Protein AF-A0A9D4PAB1-F1 (afdb_monomer_lite)

Secondary structure (DSSP, 8-state):
----TTSHHHHHHHHHHHHHHHHHHHHHHHHGGG-SSPPPTTTSHHHHHHHHHHHHHHHHHHHHHHHHHTT--HHHHHHHHHHHHHHHHHHHHHHTSGGGTTTS-TTHHHHHHHHHHHHHHHHHHHHHHHHHHTT-HHHHHHHHHHHHHHHHHHHHHHGGG---HHHHHHHHHHHHHHHHHIIIII-PPPPPGGGSPPPP------PPPPPS-S-SS---TTTTSPPHHHHHHHHHHHHHHHHHHHHHHHHHHHHHHHHHHHHHHTT-STTS------PPPHHHHHHHHHHHHHHHHHHHHHHHHHHHHGGG--SPPHHHHSHHHHHHHHHHHHHHHHHHHHHHHHHHHHHHHHHHHHHHH---------

Radius of gyration: 46.15 Å; chains: 1; bounding box: 102×67×132 Å

Structure (mmCIF, N/CA/C/O backbone):
data_AF-A0A9D4PAB1-F1
#
_entry.id   AF-A0A9D4PAB1-F1
#
loop_
_atom_site.group_PDB
_atom_site.id
_atom_site.type_symbol
_atom_site.label_atom_id
_atom_site.label_alt_id
_atom_site.label_comp_id
_atom_site.label_asym_id
_atom_site.label_entity_id
_atom_site.label_seq_id
_atom_site.pdbx_PDB_ins_code
_atom_site.Cartn_x
_atom_site.Cartn_y
_atom_site.Cartn_z
_atom_site.occupancy
_atom_site.B_iso_or_equiv
_atom_site.auth_seq_id
_atom_site.auth_comp_id
_atom_site.auth_asym_id
_atom_site.auth_atom_id
_atom_site.pdbx_PDB_model_num
ATOM 1 N N . MET A 1 1 ? -9.615 15.089 -5.071 1.00 33.84 1 MET A N 1
ATOM 2 C CA . MET A 1 1 ? -10.864 14.365 -5.390 1.00 33.84 1 MET A CA 1
ATOM 3 C C . MET A 1 1 ? -11.229 13.529 -4.176 1.00 33.84 1 MET A C 1
ATOM 5 O O . MET A 1 1 ? -10.671 12.456 -4.005 1.00 33.84 1 MET A O 1
ATOM 9 N N . GLY A 1 2 ? -12.058 14.066 -3.280 1.00 37.91 2 GLY A N 1
ATOM 10 C CA . GLY A 1 2 ? -12.605 13.294 -2.166 1.00 37.91 2 GLY A CA 1
ATOM 11 C C . GLY A 1 2 ? -13.809 12.527 -2.684 1.00 37.91 2 GLY A C 1
ATOM 12 O O . GLY A 1 2 ? -14.848 13.137 -2.913 1.00 37.91 2 GLY A O 1
ATOM 13 N N . ALA A 1 3 ? -13.643 11.235 -2.965 1.00 45.84 3 ALA A N 1
ATOM 14 C CA . ALA A 1 3 ? -14.789 10.373 -3.210 1.00 45.84 3 ALA A CA 1
ATOM 15 C C . ALA A 1 3 ? -15.627 10.338 -1.926 1.00 45.84 3 ALA A C 1
ATOM 17 O O . ALA A 1 3 ? -15.074 10.157 -0.838 1.00 45.84 3 ALA A O 1
ATOM 18 N N . ASP A 1 4 ? -16.932 10.562 -2.053 1.00 54.91 4 ASP A N 1
ATOM 19 C CA . ASP A 1 4 ? -17.856 10.442 -0.934 1.00 54.91 4 ASP A CA 1
ATOM 20 C C . ASP A 1 4 ? -17.799 8.997 -0.421 1.00 54.91 4 ASP A C 1
ATOM 22 O O . ASP A 1 4 ? -18.085 8.045 -1.146 1.00 54.91 4 ASP A O 1
ATOM 26 N N . ILE A 1 5 ? -17.383 8.828 0.832 1.00 61.25 5 ILE A N 1
ATOM 27 C CA . ILE A 1 5 ? -17.316 7.532 1.524 1.00 61.25 5 ILE A CA 1
ATOM 28 C C . ILE A 1 5 ? -18.704 6.908 1.751 1.00 61.25 5 ILE A C 1
ATOM 30 O O . ILE A 1 5 ? -18.788 5.798 2.277 1.00 61.25 5 ILE A O 1
ATOM 34 N N . SER A 1 6 ? -19.764 7.621 1.368 1.00 62.56 6 SER A N 1
ATOM 35 C CA . SER A 1 6 ? -21.160 7.190 1.411 1.00 62.56 6 SER A CA 1
ATOM 36 C C . SER A 1 6 ? -21.627 6.515 0.110 1.00 62.56 6 SER A C 1
ATOM 38 O O . SER A 1 6 ? -22.695 5.907 0.108 1.00 62.56 6 SER A O 1
ATOM 40 N N . ASP A 1 7 ? -20.851 6.605 -0.979 1.00 77.81 7 ASP A N 1
ATOM 41 C CA . ASP A 1 7 ? -21.178 6.016 -2.285 1.00 77.81 7 ASP A CA 1
ATOM 42 C C . ASP A 1 7 ? -20.438 4.681 -2.515 1.00 77.81 7 ASP A C 1
ATOM 44 O O . ASP A 1 7 ? -19.231 4.562 -2.272 1.00 77.81 7 ASP A O 1
ATOM 48 N N . ASP A 1 8 ? -21.152 3.661 -3.005 1.00 78.81 8 ASP A N 1
ATOM 49 C CA . ASP A 1 8 ? -20.622 2.298 -3.191 1.00 78.81 8 ASP A CA 1
ATOM 50 C C . ASP A 1 8 ? -19.472 2.263 -4.213 1.00 78.81 8 ASP A C 1
ATOM 52 O O . ASP A 1 8 ? -18.457 1.584 -4.019 1.00 78.81 8 ASP A O 1
ATOM 56 N N . GLU A 1 9 ? -19.588 3.052 -5.283 1.00 82.44 9 GLU A N 1
ATOM 57 C CA . GLU A 1 9 ? -18.525 3.205 -6.280 1.00 82.44 9 GLU A CA 1
ATOM 58 C C . GLU A 1 9 ? -17.317 3.968 -5.717 1.00 82.44 9 GLU A C 1
ATOM 60 O O . GLU A 1 9 ? -16.166 3.638 -6.035 1.00 82.44 9 GLU A O 1
ATOM 65 N N . GLY A 1 10 ? -17.552 4.914 -4.804 1.00 84.75 10 GLY A N 1
ATOM 66 C CA . GLY A 1 10 ? -16.507 5.591 -4.039 1.00 84.75 10 GLY A CA 1
ATOM 67 C C . GLY A 1 10 ? -15.678 4.611 -3.207 1.00 84.75 10 GLY A C 1
ATOM 68 O O . GLY A 1 10 ? -14.449 4.600 -3.306 1.00 84.75 10 GLY A O 1
ATOM 69 N N . LEU A 1 11 ? -16.329 3.720 -2.453 1.00 85.12 11 LEU A N 1
ATOM 70 C CA . LEU A 1 11 ? -15.652 2.721 -1.613 1.00 85.12 11 LEU A CA 1
ATOM 71 C C . LEU A 1 11 ? -14.842 1.703 -2.427 1.00 85.12 11 LEU A C 1
ATOM 73 O O . LEU A 1 11 ? -13.704 1.392 -2.060 1.00 85.12 11 LEU A O 1
ATOM 77 N N . LYS A 1 12 ? -15.380 1.215 -3.554 1.00 86.69 12 LYS A N 1
ATOM 78 C CA . LYS A 1 12 ? -14.638 0.320 -4.463 1.00 86.69 12 LYS A CA 1
ATOM 79 C C . LYS A 1 12 ? -13.411 1.009 -5.051 1.00 86.69 12 LYS A C 1
ATOM 81 O O . LYS A 1 12 ? -12.329 0.418 -5.103 1.00 86.69 12 LYS A O 1
ATOM 86 N N . THR A 1 13 ? -13.570 2.259 -5.473 1.00 90.50 13 THR A N 1
ATOM 87 C CA . THR A 1 13 ? -12.492 3.053 -6.065 1.00 90.50 13 THR A CA 1
ATOM 88 C C . THR A 1 13 ? -11.395 3.348 -5.040 1.00 90.50 13 THR A C 1
ATOM 90 O O . THR A 1 13 ? -10.219 3.127 -5.330 1.00 90.50 13 THR A O 1
ATOM 93 N N . CYS A 1 14 ? -11.761 3.738 -3.815 1.00 91.50 14 CYS A N 1
ATOM 94 C CA . CYS A 1 14 ? -10.826 3.916 -2.702 1.00 91.50 14 CYS A CA 1
ATOM 95 C C . CYS A 1 14 ? -10.050 2.628 -2.402 1.00 91.50 14 CYS A C 1
ATOM 97 O O . CYS A 1 14 ? -8.818 2.644 -2.378 1.00 91.50 14 CYS A O 1
ATOM 99 N N . ALA A 1 15 ? -10.744 1.492 -2.257 1.00 92.75 15 ALA A N 1
ATOM 100 C CA . ALA A 1 15 ? -10.100 0.202 -2.014 1.00 92.75 15 ALA A CA 1
ATOM 101 C C . ALA A 1 15 ? -9.117 -0.166 -3.136 1.00 92.75 15 ALA A C 1
ATOM 103 O O . ALA A 1 15 ? -8.031 -0.686 -2.872 1.00 92.75 15 ALA A O 1
ATOM 104 N N . LYS A 1 16 ? -9.467 0.109 -4.398 1.00 94.00 16 LYS A N 1
ATOM 105 C CA . LYS A 1 16 ? -8.578 -0.112 -5.545 1.00 94.00 16 LYS A CA 1
ATOM 106 C C . LYS A 1 16 ? -7.341 0.784 -5.478 1.00 94.00 16 LYS A C 1
ATOM 108 O O . LYS A 1 16 ? -6.234 0.271 -5.619 1.00 94.00 16 LYS A O 1
ATOM 113 N N . TYR A 1 17 ? -7.503 2.086 -5.247 1.00 95.44 17 TYR A N 1
ATOM 114 C CA . TYR A 1 17 ? -6.378 3.023 -5.215 1.00 95.44 17 TYR A CA 1
ATOM 115 C C . TYR A 1 17 ? -5.426 2.769 -4.051 1.00 95.44 17 TYR A C 1
ATOM 117 O O . TYR A 1 17 ? -4.217 2.786 -4.262 1.00 95.44 17 TYR A O 1
ATOM 125 N N . PHE A 1 18 ? -5.929 2.433 -2.864 1.00 97.69 18 PHE A N 1
ATOM 126 C CA . PHE A 1 18 ? -5.067 2.051 -1.746 1.00 97.69 18 PHE A CA 1
ATOM 127 C C . PHE A 1 18 ? -4.272 0.767 -2.032 1.00 97.69 18 PHE A C 1
ATOM 129 O O . PHE A 1 18 ? -3.075 0.701 -1.752 1.00 97.69 18 PHE A O 1
ATOM 136 N N . GLN A 1 19 ? -4.886 -0.238 -2.667 1.00 97.06 19 GLN A N 1
ATOM 137 C CA . GLN A 1 19 ? -4.166 -1.448 -3.080 1.00 97.06 19 GLN A CA 1
ATOM 138 C C . GLN A 1 19 ? -3.121 -1.175 -4.174 1.00 97.06 19 GLN A C 1
ATOM 140 O O . GLN A 1 19 ? -2.036 -1.759 -4.144 1.00 97.06 19 GLN A O 1
ATOM 145 N N . GLN A 1 20 ? -3.425 -0.282 -5.125 1.00 96.06 20 GLN A N 1
ATOM 146 C CA . GLN A 1 20 ? -2.467 0.167 -6.140 1.00 96.06 20 GLN A CA 1
ATOM 147 C C . GLN A 1 20 ? -1.301 0.927 -5.504 1.00 96.06 20 GLN A C 1
ATOM 149 O O . GLN A 1 20 ? -0.155 0.616 -5.805 1.00 96.06 20 GLN A O 1
ATOM 154 N N . ALA A 1 21 ? -1.571 1.858 -4.587 1.00 97.12 21 ALA A N 1
ATOM 155 C CA . ALA A 1 21 ? -0.540 2.599 -3.865 1.00 97.12 21 ALA A CA 1
ATOM 156 C C . ALA A 1 21 ? 0.374 1.659 -3.064 1.00 97.12 21 ALA A C 1
ATOM 158 O O . ALA A 1 21 ? 1.594 1.758 -3.163 1.00 97.12 21 ALA A O 1
ATOM 159 N N . SER A 1 22 ? -0.199 0.684 -2.347 1.00 97.25 22 SER A N 1
ATOM 160 C CA . SER A 1 22 ? 0.576 -0.351 -1.650 1.00 97.25 22 SER A CA 1
ATOM 161 C C . SER A 1 22 ? 1.478 -1.139 -2.614 1.00 97.25 22 SER A C 1
ATOM 163 O O . SER A 1 22 ? 2.659 -1.340 -2.338 1.00 97.25 22 SER A O 1
ATOM 165 N N . GLY A 1 23 ? 0.962 -1.521 -3.785 1.00 96.75 23 GLY A N 1
ATOM 166 C CA . GLY A 1 23 ? 1.741 -2.188 -4.831 1.00 96.75 23 GLY A CA 1
ATOM 167 C C . GLY A 1 23 ? 2.872 -1.338 -5.415 1.00 96.75 23 GLY A C 1
ATOM 168 O O . GLY A 1 23 ? 3.975 -1.835 -5.636 1.00 96.75 23 GLY A O 1
ATOM 169 N N . ILE A 1 24 ? 2.628 -0.041 -5.615 1.00 96.06 24 ILE A N 1
ATOM 170 C CA . ILE A 1 24 ? 3.639 0.911 -6.090 1.00 96.06 24 ILE A CA 1
ATOM 171 C C . ILE A 1 24 ? 4.757 1.058 -5.059 1.00 96.06 24 ILE A C 1
ATOM 173 O O . ILE A 1 24 ? 5.920 0.909 -5.423 1.00 96.06 24 ILE A O 1
ATOM 177 N N . PHE A 1 25 ? 4.434 1.261 -3.778 1.00 96.62 25 PHE A N 1
ATOM 178 C CA . PHE A 1 25 ? 5.448 1.317 -2.721 1.00 96.62 25 PHE A CA 1
ATOM 179 C C . PHE A 1 25 ? 6.247 0.009 -2.630 1.00 96.62 25 PHE A C 1
ATOM 181 O O . PHE A 1 25 ? 7.474 0.032 -2.532 1.00 96.62 25 PHE A O 1
ATOM 188 N N . GLN A 1 26 ? 5.589 -1.144 -2.776 1.00 94.69 26 GLN A N 1
ATOM 189 C CA . GLN A 1 26 ? 6.285 -2.429 -2.846 1.00 94.69 26 GLN A CA 1
ATOM 190 C C . GLN A 1 26 ? 7.279 -2.490 -4.020 1.00 94.69 26 GLN A C 1
ATOM 192 O O . GLN A 1 26 ? 8.401 -2.969 -3.854 1.00 94.69 26 GLN A O 1
ATOM 197 N N . GLN A 1 27 ? 6.902 -1.986 -5.198 1.00 93.06 27 GLN A N 1
ATOM 198 C CA . GLN A 1 27 ? 7.793 -1.930 -6.356 1.00 93.06 27 GLN A CA 1
ATOM 199 C C . GLN A 1 27 ? 8.940 -0.933 -6.160 1.00 93.06 27 GLN A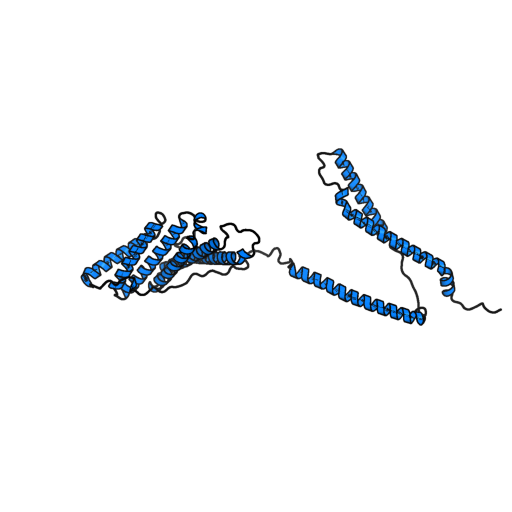 C 1
ATOM 201 O O . GLN A 1 27 ? 10.078 -1.242 -6.507 1.00 93.06 27 GLN A O 1
ATOM 206 N N . MET A 1 28 ? 8.673 0.233 -5.568 1.00 92.44 28 MET A N 1
ATOM 207 C CA . MET A 1 28 ? 9.701 1.230 -5.252 1.00 92.44 28 MET A CA 1
ATOM 208 C C . MET A 1 28 ? 10.775 0.641 -4.337 1.00 92.44 28 MET A C 1
ATOM 210 O O . MET A 1 28 ? 11.962 0.805 -4.603 1.00 92.44 28 MET A O 1
ATOM 214 N N . LYS A 1 29 ? 10.369 -0.144 -3.333 1.00 90.19 29 LYS A N 1
ATOM 215 C CA . LYS A 1 29 ? 11.293 -0.876 -2.462 1.00 90.19 29 LYS A CA 1
ATOM 216 C C . LYS A 1 29 ? 12.178 -1.867 -3.229 1.00 90.19 29 LYS A C 1
ATOM 218 O O . LYS A 1 29 ? 13.359 -1.980 -2.918 1.00 90.19 29 LYS A O 1
ATOM 223 N N . HIS A 1 30 ? 11.640 -2.570 -4.229 1.00 89.62 30 HIS A N 1
ATOM 224 C CA . HIS A 1 30 ? 12.432 -3.480 -5.069 1.00 89.62 30 HIS A CA 1
ATOM 225 C C . HIS A 1 30 ? 13.388 -2.749 -6.019 1.00 89.62 30 HIS A C 1
ATOM 227 O O . HIS A 1 30 ? 14.450 -3.279 -6.333 1.00 89.62 30 HIS A O 1
ATOM 233 N N . CYS A 1 31 ? 13.022 -1.553 -6.485 1.00 87.19 31 CYS A N 1
ATOM 234 C CA . CYS A 1 31 ? 13.854 -0.751 -7.382 1.00 87.19 31 CYS A CA 1
ATOM 235 C C . CYS A 1 31 ? 14.929 0.063 -6.648 1.00 87.19 31 CYS A C 1
ATOM 237 O O . CYS A 1 31 ? 15.928 0.410 -7.272 1.00 87.19 31 CYS A O 1
ATOM 239 N N . ALA A 1 32 ? 14.747 0.352 -5.355 1.00 85.69 32 ALA A N 1
ATOM 240 C CA . ALA A 1 32 ? 15.661 1.164 -4.550 1.00 85.69 32 ALA A CA 1
ATOM 241 C C . ALA A 1 32 ? 17.149 0.752 -4.661 1.00 85.69 32 ALA A C 1
ATOM 243 O O . ALA A 1 32 ? 17.974 1.641 -4.863 1.00 85.69 32 ALA A O 1
ATOM 244 N N . PRO A 1 33 ? 17.530 -0.546 -4.647 1.00 85.06 33 PRO A N 1
ATOM 245 C CA . PRO A 1 33 ? 18.932 -0.957 -4.792 1.00 85.06 33 PRO A CA 1
ATOM 246 C C . PRO A 1 33 ? 19.570 -0.630 -6.152 1.00 85.06 33 PRO A C 1
ATOM 248 O O . PRO A 1 33 ? 20.791 -0.660 -6.271 1.00 85.06 33 PRO A O 1
ATOM 251 N N . ASN A 1 34 ? 18.768 -0.343 -7.184 1.00 85.94 34 ASN A N 1
ATOM 252 C CA . ASN A 1 34 ? 19.260 -0.006 -8.524 1.00 85.94 34 ASN A CA 1
ATOM 253 C C . ASN A 1 34 ? 19.568 1.492 -8.682 1.00 85.94 34 ASN A C 1
ATOM 255 O O . ASN A 1 34 ? 20.003 1.920 -9.751 1.00 85.94 34 ASN A O 1
ATOM 259 N N . VAL A 1 35 ? 19.310 2.302 -7.654 1.00 86.38 35 VAL A N 1
ATOM 260 C CA . VAL A 1 35 ? 19.590 3.738 -7.668 1.00 86.38 35 VAL A CA 1
ATOM 261 C C . VAL A 1 35 ? 21.017 3.959 -7.167 1.00 86.38 35 VAL A C 1
ATOM 263 O O . VAL A 1 35 ? 21.358 3.599 -6.048 1.00 86.38 35 VAL A O 1
ATOM 266 N N . HIS A 1 36 ? 21.869 4.538 -8.014 1.00 81.31 36 HIS A N 1
ATOM 267 C CA . HIS A 1 36 ? 23.292 4.762 -7.712 1.00 81.31 36 HIS A CA 1
ATOM 268 C C . HIS A 1 36 ? 23.569 5.993 -6.830 1.00 81.31 36 HIS A C 1
ATOM 270 O O . HIS A 1 36 ? 24.718 6.236 -6.468 1.00 81.31 36 HIS A O 1
ATOM 276 N N . HIS A 1 37 ? 22.538 6.776 -6.514 1.00 84.31 37 HIS A N 1
ATOM 277 C CA . HIS A 1 37 ? 22.608 7.944 -5.638 1.00 84.31 37 HIS A CA 1
ATOM 278 C C . HIS A 1 37 ? 21.869 7.674 -4.331 1.00 84.31 37 HIS A C 1
ATOM 280 O O . HIS A 1 37 ? 20.954 6.849 -4.297 1.00 84.31 37 HIS A O 1
ATOM 286 N N . ASP A 1 38 ? 22.239 8.409 -3.284 1.00 85.12 38 ASP A N 1
ATOM 287 C CA . ASP A 1 38 ? 21.545 8.343 -2.003 1.00 85.12 38 ASP A CA 1
ATOM 288 C C . ASP A 1 38 ? 20.075 8.735 -2.179 1.00 85.12 38 ASP A C 1
ATOM 290 O O . ASP A 1 38 ? 19.744 9.752 -2.800 1.00 85.12 38 ASP A O 1
ATOM 294 N N . LEU A 1 39 ? 19.189 7.891 -1.653 1.00 88.38 39 LEU A N 1
ATOM 295 C CA . LEU A 1 39 ? 17.758 8.150 -1.653 1.00 88.38 39 LEU A CA 1
ATOM 296 C C . LEU A 1 39 ? 17.441 9.224 -0.618 1.00 88.38 39 LEU A C 1
ATOM 298 O O . LEU A 1 39 ? 18.035 9.280 0.456 1.00 88.38 39 LEU A O 1
ATOM 302 N N . THR A 1 40 ? 16.472 10.072 -0.938 1.00 90.44 40 THR A N 1
ATOM 303 C CA . THR A 1 40 ? 15.898 10.974 0.053 1.00 90.44 40 THR A CA 1
ATOM 304 C C . THR A 1 40 ? 15.142 10.164 1.119 1.00 90.44 40 THR A C 1
ATOM 306 O O . THR A 1 40 ? 14.638 9.078 0.813 1.00 90.44 40 THR A O 1
ATOM 309 N N . PRO A 1 41 ? 15.028 10.661 2.367 1.00 89.31 41 PRO A N 1
ATOM 310 C CA . PRO A 1 41 ? 14.445 9.896 3.477 1.00 89.31 41 PRO A CA 1
ATOM 311 C C . PRO A 1 41 ? 13.012 9.394 3.241 1.00 89.31 41 PRO A C 1
ATOM 313 O O . PRO A 1 41 ? 12.591 8.400 3.827 1.00 89.31 41 PRO A O 1
ATOM 316 N N . ASP A 1 42 ? 12.247 10.054 2.374 1.00 89.62 42 ASP A N 1
ATOM 317 C CA . ASP A 1 42 ? 10.902 9.649 1.954 1.00 89.62 42 ASP A CA 1
ATOM 318 C C . ASP A 1 42 ? 10.890 8.399 1.052 1.00 89.62 42 ASP A C 1
ATOM 320 O O . ASP A 1 42 ? 9.917 7.642 1.049 1.00 89.62 42 ASP A O 1
ATOM 324 N N . LEU A 1 43 ? 11.979 8.159 0.319 1.00 90.94 43 LEU A N 1
ATOM 325 C CA . LEU A 1 43 ? 12.152 7.048 -0.620 1.00 90.94 43 LEU A CA 1
ATOM 326 C C . LEU A 1 43 ? 12.989 5.895 -0.054 1.00 90.94 43 LEU A C 1
ATOM 328 O O . LEU A 1 43 ? 13.141 4.863 -0.712 1.00 90.94 43 LEU A O 1
ATOM 332 N N . GLU A 1 44 ? 13.516 6.040 1.161 1.00 90.31 44 GLU A N 1
ATOM 333 C CA . GLU A 1 44 ? 14.229 4.969 1.847 1.00 90.31 44 GLU A CA 1
ATOM 334 C C . GLU A 1 44 ? 13.333 3.745 2.097 1.00 90.31 44 GLU A C 1
ATOM 336 O O . GLU A 1 44 ? 12.114 3.835 2.276 1.00 90.31 44 GLU A O 1
ATOM 341 N N . ALA A 1 45 ? 13.957 2.564 2.150 1.00 90.69 45 ALA A N 1
ATOM 342 C CA . ALA A 1 45 ? 13.250 1.288 2.244 1.00 90.69 45 ALA A CA 1
ATOM 343 C C . ALA A 1 45 ? 12.317 1.194 3.463 1.00 90.69 45 ALA A C 1
ATOM 345 O O . ALA A 1 45 ? 11.258 0.566 3.376 1.00 90.69 45 ALA A O 1
ATOM 346 N N . ASP A 1 46 ? 12.692 1.812 4.581 1.00 92.31 46 ASP A N 1
ATOM 347 C CA . ASP A 1 46 ? 11.907 1.822 5.813 1.00 92.31 46 ASP A CA 1
ATOM 348 C C . ASP A 1 46 ? 10.659 2.706 5.689 1.00 92.31 46 ASP A C 1
ATOM 350 O O . ASP A 1 46 ? 9.556 2.244 6.000 1.00 92.31 46 ASP A O 1
ATOM 354 N N . THR A 1 47 ? 10.801 3.920 5.149 1.00 94.25 47 THR A N 1
ATOM 355 C CA . THR A 1 47 ? 9.681 4.838 4.898 1.00 94.25 47 THR A CA 1
ATOM 356 C C . THR A 1 47 ? 8.692 4.242 3.905 1.00 94.25 47 THR A C 1
ATOM 358 O O . THR A 1 47 ? 7.489 4.187 4.166 1.00 94.25 47 THR A O 1
ATOM 361 N N . VAL A 1 48 ? 9.202 3.700 2.797 1.00 94.88 48 VAL A N 1
ATOM 362 C CA . VAL A 1 48 ? 8.387 3.055 1.763 1.00 94.88 48 VAL A CA 1
ATOM 363 C C . VAL A 1 48 ? 7.669 1.813 2.309 1.00 94.88 48 VAL A C 1
ATOM 365 O O . VAL A 1 48 ? 6.507 1.585 1.973 1.00 94.88 48 VAL A O 1
ATOM 368 N N . SER A 1 49 ? 8.304 1.031 3.194 1.00 95.00 49 SER A N 1
ATOM 369 C CA . SER A 1 49 ? 7.654 -0.123 3.844 1.00 95.00 49 SER A CA 1
ATOM 370 C C . SER A 1 49 ? 6.519 0.310 4.778 1.00 95.00 49 SER A C 1
ATOM 372 O O . SER A 1 49 ? 5.434 -0.274 4.744 1.00 95.00 49 SER A O 1
ATOM 374 N N . ALA A 1 50 ? 6.734 1.370 5.563 1.00 96.44 50 ALA A N 1
ATOM 375 C CA . ALA A 1 50 ? 5.711 1.923 6.442 1.00 96.44 50 ALA A CA 1
ATOM 376 C C . ALA A 1 50 ? 4.505 2.456 5.645 1.00 96.44 50 ALA A C 1
ATOM 378 O O . ALA A 1 50 ? 3.359 2.140 5.974 1.00 96.44 50 ALA A O 1
ATOM 379 N N . LEU A 1 51 ? 4.753 3.184 4.549 1.00 96.69 51 LEU A N 1
ATOM 380 C CA . LEU A 1 51 ? 3.706 3.661 3.640 1.00 96.69 51 LEU A CA 1
ATOM 381 C C . LEU A 1 51 ? 2.968 2.502 2.959 1.00 96.69 51 LEU A C 1
ATOM 383 O O . LEU A 1 51 ? 1.738 2.506 2.909 1.00 96.69 51 LEU A O 1
ATOM 387 N N . GLN A 1 52 ? 3.684 1.473 2.495 1.00 97.19 52 GLN A N 1
ATOM 388 C CA . GLN A 1 52 ? 3.081 0.263 1.930 1.00 97.19 52 GLN A CA 1
ATOM 389 C C . GLN A 1 52 ? 2.089 -0.382 2.910 1.00 97.19 52 GLN A C 1
ATOM 391 O O . GLN A 1 52 ? 0.973 -0.734 2.506 1.00 97.19 52 GLN A O 1
ATOM 396 N N . ALA A 1 53 ? 2.497 -0.549 4.173 1.00 97.56 53 ALA A N 1
ATOM 397 C CA . ALA A 1 53 ? 1.676 -1.146 5.223 1.00 97.56 53 ALA A CA 1
ATOM 398 C C . ALA A 1 53 ? 0.450 -0.280 5.547 1.00 97.56 53 ALA A C 1
ATOM 400 O O . ALA A 1 53 ? -0.664 -0.799 5.633 1.00 97.56 53 ALA A O 1
ATOM 401 N N . LEU A 1 54 ? 0.631 1.042 5.643 1.00 97.69 54 LEU A N 1
ATOM 402 C CA . LEU A 1 54 ? -0.456 1.991 5.881 1.00 97.69 54 LEU A CA 1
ATOM 403 C C . LEU A 1 54 ? -1.512 1.952 4.766 1.00 97.69 54 LEU A C 1
ATOM 405 O O . LEU A 1 54 ? -2.708 1.862 5.053 1.00 97.69 54 LEU A O 1
ATOM 409 N N . MET A 1 55 ? -1.082 1.965 3.499 1.00 98.00 55 MET A N 1
ATOM 410 C CA . MET A 1 55 ? -1.992 1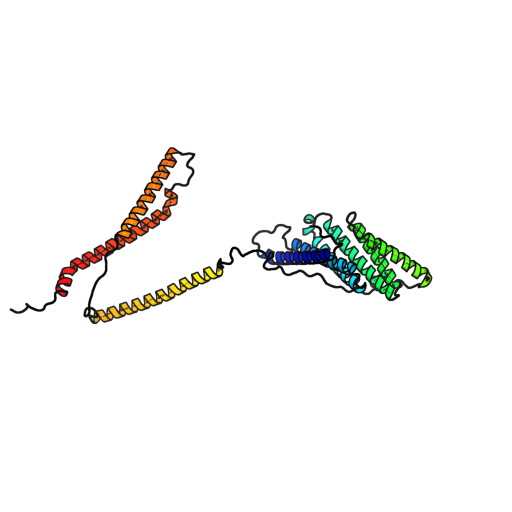.879 2.351 1.00 98.00 55 MET A CA 1
ATOM 411 C C . MET A 1 55 ? -2.758 0.551 2.344 1.00 98.00 55 MET A C 1
ATOM 413 O O . MET A 1 55 ? -3.956 0.523 2.068 1.00 98.00 55 MET A O 1
ATOM 417 N N . LEU A 1 56 ? -2.100 -0.558 2.694 1.00 98.06 56 LEU A N 1
ATOM 418 C CA . LEU A 1 56 ? -2.759 -1.863 2.762 1.00 98.06 56 LEU A CA 1
ATOM 419 C C . LEU A 1 56 ? -3.821 -1.915 3.874 1.00 98.06 56 LEU A C 1
ATOM 421 O O . LEU A 1 56 ? -4.912 -2.446 3.658 1.00 98.06 56 LEU A O 1
ATOM 425 N N . ALA A 1 57 ? -3.540 -1.316 5.034 1.00 98.00 57 ALA A N 1
ATOM 426 C CA . ALA A 1 57 ? -4.503 -1.200 6.126 1.00 98.00 57 ALA A CA 1
ATOM 427 C C . ALA A 1 57 ? -5.730 -0.356 5.725 1.00 98.00 57 ALA A C 1
ATOM 429 O O . ALA A 1 57 ? -6.867 -0.778 5.942 1.00 98.00 57 ALA A O 1
ATOM 430 N N . GLN A 1 58 ? -5.518 0.781 5.051 1.00 97.06 58 GLN A N 1
ATOM 431 C CA . GLN A 1 58 ? -6.596 1.646 4.545 1.00 97.06 58 GLN A CA 1
ATOM 432 C C . GLN A 1 58 ? -7.434 0.984 3.436 1.00 97.06 58 GLN A C 1
ATOM 434 O O . GLN A 1 58 ? -8.651 1.191 3.353 1.00 97.06 58 GLN A O 1
ATOM 439 N N . ALA A 1 59 ? -6.822 0.131 2.610 1.00 97.06 59 ALA A N 1
ATOM 440 C CA . ALA A 1 59 ? -7.557 -0.701 1.664 1.00 97.06 59 ALA A CA 1
ATOM 441 C C . ALA A 1 59 ? -8.488 -1.689 2.384 1.00 97.06 59 ALA A C 1
ATOM 443 O O . ALA A 1 59 ? -9.657 -1.813 2.016 1.00 97.06 59 ALA A O 1
ATOM 444 N N . GLN A 1 60 ? -7.996 -2.364 3.428 1.00 97.25 60 GLN A N 1
ATOM 445 C CA . GLN A 1 60 ? -8.809 -3.278 4.232 1.00 97.25 60 GLN A CA 1
ATOM 446 C C . GLN A 1 60 ? -9.940 -2.534 4.963 1.00 97.25 60 GLN A C 1
ATOM 448 O O . GLN A 1 60 ? -11.065 -3.029 4.997 1.00 97.25 60 GLN A O 1
ATOM 453 N N . GLU A 1 61 ? -9.683 -1.325 5.476 1.00 95.62 61 GLU A N 1
ATOM 454 C CA . GLU A 1 61 ? -10.717 -0.445 6.041 1.00 95.62 61 GLU A CA 1
ATOM 455 C C . GLU A 1 61 ? -11.808 -0.115 5.009 1.00 95.62 61 GLU A C 1
ATOM 457 O O . GLU A 1 61 ? -12.995 -0.119 5.334 1.00 95.62 61 GLU A O 1
ATOM 462 N N . SER A 1 62 ? -11.436 0.132 3.751 1.00 94.69 62 SER A N 1
ATOM 463 C CA . SER A 1 62 ? -12.409 0.411 2.686 1.00 94.69 62 SER A CA 1
ATOM 464 C C . SER A 1 62 ? -13.327 -0.794 2.434 1.00 94.69 62 SER A C 1
ATOM 466 O O . SER A 1 62 ? -14.542 -0.634 2.309 1.00 94.69 62 SER A O 1
ATOM 468 N N . PHE A 1 63 ? -12.775 -2.014 2.450 1.00 94.62 63 PHE A N 1
ATOM 469 C CA . PHE A 1 63 ? -13.573 -3.243 2.388 1.00 94.62 63 PHE A CA 1
ATOM 470 C C . PHE A 1 63 ? -14.453 -3.447 3.623 1.00 94.62 63 PHE A C 1
ATOM 472 O O . PHE A 1 63 ? -15.587 -3.899 3.481 1.00 94.62 63 PHE A O 1
ATOM 479 N N . PHE A 1 64 ? -13.971 -3.096 4.817 1.00 95.19 64 PHE A N 1
ATOM 480 C CA . PHE A 1 64 ? -14.784 -3.115 6.033 1.00 95.19 64 PHE A CA 1
ATOM 481 C C . PHE A 1 64 ? -15.993 -2.180 5.909 1.00 95.19 64 PHE A C 1
ATOM 483 O O . PHE A 1 64 ? -17.125 -2.606 6.133 1.00 95.19 64 PHE A O 1
ATOM 490 N N . ARG A 1 65 ? -15.770 -0.922 5.509 1.00 93.25 65 ARG A N 1
ATOM 491 C CA . ARG A 1 65 ? -16.844 0.068 5.326 1.00 93.25 65 ARG A CA 1
ATOM 492 C C . ARG A 1 65 ? -17.879 -0.431 4.324 1.00 93.25 65 ARG A C 1
ATOM 494 O O . ARG A 1 65 ? -19.073 -0.344 4.595 1.00 93.25 65 ARG A O 1
ATOM 501 N N . LYS A 1 66 ? -17.419 -1.037 3.224 1.00 91.75 66 LYS A N 1
ATOM 502 C CA . LYS A 1 66 ? -18.292 -1.678 2.239 1.00 91.75 66 LYS A CA 1
ATOM 503 C C . LYS A 1 66 ? -19.088 -2.845 2.831 1.00 91.75 66 LYS A C 1
ATOM 505 O O . LYS A 1 66 ? -20.299 -2.881 2.673 1.00 91.75 66 LYS A O 1
ATOM 510 N N . ALA A 1 67 ? -18.444 -3.768 3.547 1.00 92.62 67 ALA A N 1
ATOM 511 C CA . ALA A 1 67 ? -19.121 -4.914 4.162 1.00 92.62 67 ALA A CA 1
ATOM 512 C C . ALA A 1 67 ? -20.214 -4.488 5.161 1.00 92.62 67 ALA A C 1
ATOM 514 O O . ALA A 1 67 ? -21.269 -5.120 5.239 1.00 92.62 67 ALA A O 1
ATOM 515 N N . THR A 1 68 ? -19.978 -3.397 5.894 1.00 91.62 68 THR A N 1
ATOM 516 C CA . THR A 1 68 ? -20.957 -2.802 6.813 1.00 91.62 68 THR A CA 1
ATOM 517 C C . THR A 1 68 ? -22.092 -2.098 6.063 1.00 91.62 68 THR A C 1
ATOM 519 O O . THR A 1 68 ? -23.254 -2.269 6.432 1.00 91.62 68 THR A O 1
ATOM 522 N N . ALA A 1 69 ? -21.791 -1.360 4.988 1.00 90.81 69 ALA A N 1
ATOM 523 C CA . ALA A 1 69 ? -22.800 -0.727 4.132 1.00 90.81 69 ALA A CA 1
ATOM 524 C C . ALA A 1 69 ? -23.712 -1.763 3.447 1.00 90.81 69 ALA A C 1
ATOM 526 O O . ALA A 1 69 ? -24.933 -1.608 3.443 1.00 90.81 69 ALA A O 1
ATOM 527 N N . ASP A 1 70 ? -23.129 -2.871 2.982 1.00 91.25 70 ASP A N 1
ATOM 528 C CA . ASP A 1 70 ? -23.826 -4.010 2.372 1.00 91.25 70 ASP A CA 1
ATOM 529 C C . ASP A 1 70 ? -24.578 -4.874 3.412 1.00 91.25 70 ASP A C 1
ATOM 531 O O . ASP A 1 70 ? -25.213 -5.868 3.051 1.00 91.25 70 ASP A O 1
ATOM 535 N N . LYS A 1 71 ? -24.517 -4.518 4.708 1.00 91.81 71 LYS A N 1
ATOM 536 C CA . LYS A 1 71 ? -25.135 -5.244 5.835 1.00 91.81 71 LYS A CA 1
ATOM 537 C C . LYS A 1 71 ? -24.811 -6.741 5.822 1.00 91.81 71 LYS A C 1
ATOM 539 O O . LYS A 1 71 ? -25.684 -7.592 6.012 1.00 91.81 71 LYS A O 1
ATOM 544 N N . MET A 1 72 ? -23.543 -7.075 5.576 1.00 94.62 72 MET A N 1
ATOM 545 C CA . MET A 1 72 ? -23.074 -8.457 5.637 1.00 94.62 72 MET A CA 1
ATOM 546 C C . MET A 1 72 ? -23.253 -9.044 7.048 1.00 94.62 72 MET A C 1
ATOM 548 O O . MET A 1 72 ? -23.400 -8.326 8.032 1.00 94.62 72 MET A O 1
ATOM 552 N N . LYS A 1 73 ? -23.217 -10.377 7.163 1.00 94.81 73 LYS A N 1
ATOM 553 C CA . LYS A 1 73 ? -23.334 -11.069 8.459 1.00 94.81 73 LYS A CA 1
ATOM 554 C C . LYS A 1 73 ? -22.241 -10.612 9.434 1.00 94.81 73 LYS A C 1
ATOM 556 O O . LYS A 1 73 ? -21.076 -10.553 9.038 1.00 94.81 73 LYS A O 1
ATOM 561 N N . ASP A 1 74 ? -22.581 -10.443 10.714 1.00 93.88 74 ASP A N 1
ATOM 562 C CA . ASP A 1 74 ? -21.649 -10.003 11.768 1.00 93.88 74 ASP A CA 1
ATOM 563 C C . ASP A 1 74 ? -20.374 -10.847 11.850 1.00 93.88 74 ASP A C 1
ATOM 565 O O . ASP A 1 74 ? -19.285 -10.313 12.026 1.00 93.88 74 ASP A O 1
ATOM 569 N N . MET A 1 75 ? -20.474 -12.162 11.618 1.00 94.19 75 MET A N 1
ATOM 570 C CA . MET A 1 75 ? -19.305 -13.050 11.563 1.00 94.19 75 MET A CA 1
ATOM 5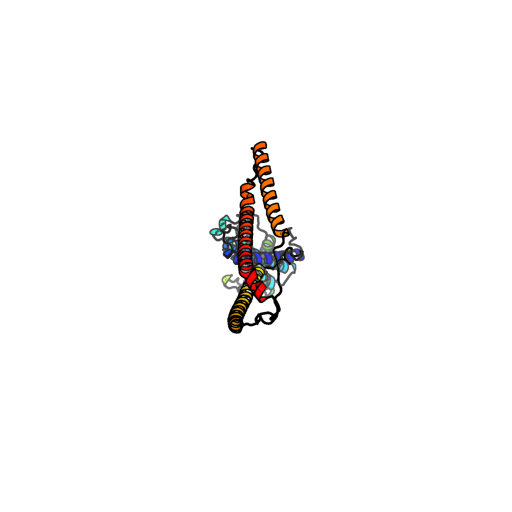71 C C . MET A 1 75 ? -18.283 -12.620 10.497 1.00 94.19 75 MET A C 1
ATOM 573 O O . MET A 1 75 ? -17.081 -12.776 10.697 1.00 94.19 75 MET A O 1
ATOM 577 N N . ILE A 1 76 ? -18.741 -12.125 9.346 1.00 95.56 76 ILE A N 1
ATOM 578 C CA . ILE A 1 76 ? -17.858 -11.657 8.272 1.00 95.56 76 ILE A CA 1
ATOM 579 C C . ILE A 1 76 ? -17.260 -10.311 8.672 1.00 95.56 76 ILE A C 1
ATOM 581 O O . ILE A 1 76 ? -16.044 -10.148 8.601 1.00 95.56 76 ILE A O 1
ATOM 585 N N . ILE A 1 77 ? -18.091 -9.386 9.159 1.00 96.69 77 ILE A N 1
ATOM 586 C CA . ILE A 1 77 ? -17.653 -8.050 9.577 1.00 96.69 77 ILE A CA 1
ATOM 587 C C . ILE A 1 77 ? -16.602 -8.144 10.694 1.00 96.69 77 ILE A C 1
ATOM 589 O O . ILE A 1 77 ? -15.552 -7.511 10.594 1.00 96.69 77 ILE A O 1
ATOM 593 N N . ALA A 1 78 ? -16.811 -9.010 11.692 1.00 96.69 78 ALA A N 1
ATOM 594 C CA . ALA A 1 78 ? -15.851 -9.268 12.765 1.00 96.69 78 ALA A CA 1
ATOM 595 C C . ALA A 1 78 ? -14.494 -9.751 12.227 1.00 96.69 78 ALA A C 1
ATOM 597 O O . ALA A 1 78 ? -13.448 -9.255 12.646 1.00 96.69 78 ALA A O 1
ATOM 598 N N . LYS A 1 79 ? -14.497 -10.677 11.255 1.00 97.75 79 LYS A N 1
ATOM 599 C CA . LYS A 1 79 ? -13.260 -11.197 10.648 1.00 97.75 79 LYS A CA 1
ATOM 600 C C . LYS A 1 79 ? -12.520 -10.157 9.809 1.00 97.75 79 LYS A C 1
ATOM 602 O O . LYS A 1 79 ? -11.289 -10.132 9.798 1.00 97.75 79 LYS A O 1
ATOM 607 N N . VAL A 1 80 ? -13.258 -9.304 9.101 1.00 97.38 80 VAL A N 1
ATOM 608 C CA . VAL A 1 80 ? -12.691 -8.215 8.292 1.00 97.38 80 VAL A CA 1
ATOM 609 C C . VAL A 1 80 ? -12.108 -7.123 9.195 1.00 97.38 80 VAL A C 1
ATOM 611 O O . VAL A 1 80 ? -10.990 -6.673 8.941 1.00 97.38 80 VAL A O 1
ATOM 614 N N . ALA A 1 81 ? -12.809 -6.749 10.271 1.00 97.56 81 ALA A N 1
ATOM 615 C CA . ALA A 1 81 ? -12.334 -5.795 11.274 1.00 97.56 81 ALA A CA 1
ATOM 616 C C . ALA A 1 81 ? -11.102 -6.319 12.029 1.00 97.56 81 ALA A C 1
ATOM 618 O O . ALA A 1 81 ? -10.139 -5.579 12.206 1.00 97.56 81 ALA A O 1
ATOM 619 N N . SER A 1 82 ? -11.078 -7.608 12.391 1.00 97.94 82 SER A N 1
ATOM 620 C CA . SER A 1 82 ? -9.910 -8.230 13.028 1.00 97.94 82 SER A CA 1
ATOM 621 C C . SER A 1 82 ? -8.677 -8.216 12.120 1.00 97.94 82 SER A C 1
ATOM 623 O O . SER A 1 82 ? -7.571 -7.977 12.595 1.00 97.94 82 SER A O 1
ATOM 625 N N . GLN A 1 83 ? -8.847 -8.408 10.808 1.00 98.12 83 GLN A N 1
ATOM 626 C CA . GLN A 1 83 ? -7.737 -8.244 9.868 1.00 98.12 83 GLN A CA 1
ATOM 627 C C . GLN A 1 83 ? -7.285 -6.780 9.748 1.00 98.12 83 GLN A C 1
ATOM 629 O O . GLN A 1 83 ? -6.103 -6.511 9.546 1.00 98.12 83 GLN A O 1
ATOM 634 N N . CYS A 1 84 ? -8.219 -5.834 9.844 1.00 97.38 84 CYS A N 1
ATOM 635 C CA . CYS A 1 84 ? -7.919 -4.407 9.796 1.00 97.38 84 CYS A CA 1
ATOM 636 C C . CYS A 1 84 ? -7.099 -3.964 11.020 1.00 97.38 84 CYS A C 1
ATOM 638 O O . CYS A 1 84 ? -6.116 -3.246 10.858 1.00 97.38 84 CYS A O 1
ATOM 640 N N . GLU A 1 85 ? -7.440 -4.461 12.215 1.00 97.94 85 GLU A N 1
ATOM 641 C CA . GLU A 1 85 ? -6.656 -4.266 13.442 1.00 97.94 85 GLU A CA 1
ATOM 642 C C . GLU A 1 85 ? -5.212 -4.752 13.273 1.00 97.94 85 GLU A C 1
ATOM 644 O O . GLU A 1 85 ? -4.287 -3.983 13.514 1.00 97.94 85 GLU A O 1
ATOM 649 N N . GLU A 1 86 ? -5.004 -5.970 12.768 1.00 98.06 86 GLU A N 1
ATOM 650 C CA . GLU A 1 86 ? -3.653 -6.495 12.538 1.00 98.06 86 GLU A CA 1
ATOM 651 C C . GLU A 1 86 ? -2.847 -5.634 11.556 1.00 98.06 86 GLU A C 1
ATOM 653 O O . GLU A 1 86 ? -1.707 -5.273 11.847 1.00 98.06 86 GLU A O 1
ATOM 658 N N . LEU A 1 87 ? -3.441 -5.261 10.416 1.00 98.31 87 LEU A N 1
ATOM 659 C CA . LEU A 1 87 ? -2.753 -4.449 9.408 1.00 98.31 87 LEU A CA 1
ATOM 660 C C . LEU A 1 87 ? -2.394 -3.057 9.943 1.00 98.31 87 LEU A C 1
ATOM 662 O O . LEU A 1 87 ? -1.297 -2.565 9.675 1.00 98.31 87 LEU A O 1
ATOM 666 N N . TYR A 1 88 ? -3.280 -2.430 10.722 1.00 98.38 88 TYR A N 1
ATOM 667 C CA . TYR A 1 88 ? -2.966 -1.165 11.386 1.00 98.38 88 TYR A CA 1
ATOM 668 C C . TYR A 1 88 ? -1.919 -1.328 12.488 1.00 98.38 88 TYR A C 1
ATOM 670 O O . TYR A 1 88 ? -1.079 -0.445 12.642 1.00 98.38 88 TYR A O 1
ATOM 678 N N . GLY A 1 89 ? -1.911 -2.449 13.210 1.00 97.88 89 GLY A N 1
ATOM 679 C CA . GLY A 1 89 ? -0.869 -2.768 14.183 1.00 97.88 89 GLY A CA 1
ATOM 680 C C . GLY A 1 89 ? 0.506 -2.925 13.535 1.00 97.88 89 GLY A C 1
ATOM 681 O O . GLY A 1 89 ? 1.500 -2.410 14.049 1.00 97.88 89 GLY A O 1
ATOM 682 N N . ASP A 1 90 ? 0.576 -3.573 12.375 1.00 97.50 90 ASP A N 1
ATOM 683 C CA . ASP A 1 90 ? 1.819 -3.695 11.614 1.00 97.50 90 ASP A CA 1
ATOM 684 C C . ASP A 1 90 ? 2.268 -2.354 11.022 1.00 97.50 90 ASP A C 1
ATOM 686 O O . ASP A 1 90 ? 3.458 -2.030 11.081 1.00 97.50 90 ASP A O 1
ATOM 690 N N . ALA A 1 91 ? 1.334 -1.534 10.528 1.00 97.56 91 ALA A N 1
ATOM 691 C CA . ALA A 1 91 ? 1.628 -0.170 10.093 1.00 97.56 91 ALA A CA 1
ATOM 692 C C . ALA A 1 91 ? 2.147 0.696 11.256 1.00 97.56 91 ALA A C 1
ATOM 694 O O . ALA A 1 91 ? 3.187 1.338 11.119 1.00 97.56 91 ALA A O 1
ATOM 695 N N . ALA A 1 92 ? 1.500 0.653 12.426 1.00 96.75 92 ALA A N 1
ATOM 696 C CA . ALA A 1 92 ? 1.914 1.388 13.621 1.00 96.75 92 ALA A CA 1
ATOM 697 C C . ALA A 1 92 ? 3.330 1.004 14.072 1.00 96.75 92 ALA A C 1
ATOM 699 O O . ALA A 1 92 ? 4.146 1.879 14.362 1.00 96.75 92 ALA A O 1
ATOM 700 N N . LYS A 1 93 ? 3.651 -0.299 14.088 1.00 96.62 93 LYS A N 1
ATOM 701 C CA . LYS A 1 93 ? 4.997 -0.793 14.426 1.00 96.62 93 LYS A CA 1
ATOM 702 C C . LYS A 1 93 ? 6.059 -0.278 13.457 1.00 96.62 93 LYS A C 1
ATOM 704 O O . LYS A 1 93 ? 7.148 0.084 13.891 1.00 96.62 93 LYS A O 1
ATOM 709 N N . GLN A 1 94 ? 5.766 -0.266 12.156 1.00 95.31 94 GLN A N 1
ATOM 710 C CA . GLN A 1 94 ? 6.711 0.213 11.146 1.00 95.31 94 GLN A CA 1
ATOM 711 C C . GLN A 1 94 ? 6.894 1.730 11.223 1.00 95.31 94 GLN A C 1
ATOM 713 O O . GLN A 1 94 ? 8.026 2.200 11.266 1.00 95.31 94 GLN A O 1
ATOM 718 N N . MET A 1 95 ? 5.800 2.486 11.323 1.00 95.56 95 MET A N 1
ATOM 719 C CA . MET A 1 95 ? 5.831 3.947 11.440 1.00 95.56 95 MET A CA 1
ATOM 720 C C . MET A 1 95 ? 6.465 4.427 12.752 1.00 95.56 95 MET A C 1
ATOM 722 O O . MET A 1 95 ? 7.070 5.493 12.781 1.00 95.56 95 MET A O 1
ATOM 726 N N . GLY A 1 96 ? 6.343 3.647 13.830 1.00 93.88 96 GLY A N 1
ATOM 727 C CA . GLY A 1 96 ? 6.868 3.972 15.157 1.00 93.88 96 GLY A CA 1
ATOM 728 C C . GLY A 1 96 ? 8.374 3.764 15.342 1.00 93.88 96 GLY A C 1
ATOM 729 O O . GLY A 1 96 ? 8.876 4.024 16.437 1.00 93.88 96 GLY A O 1
ATOM 730 N N . ARG A 1 97 ? 9.101 3.298 14.315 1.00 93.06 97 ARG A N 1
ATOM 731 C CA . ARG A 1 97 ? 10.566 3.168 14.359 1.00 93.06 97 ARG A CA 1
ATOM 732 C C . ARG A 1 97 ? 11.219 4.526 14.602 1.00 93.06 97 ARG A C 1
ATOM 734 O O . ARG A 1 97 ? 10.824 5.523 14.004 1.00 93.06 97 ARG A O 1
ATOM 741 N N . ASP A 1 98 ? 12.256 4.554 15.437 1.00 88.50 98 ASP A N 1
ATOM 742 C CA . ASP A 1 98 ? 12.931 5.802 15.818 1.00 88.50 98 ASP A CA 1
ATOM 743 C C . ASP A 1 98 ? 13.501 6.568 14.617 1.00 88.50 98 ASP A C 1
ATOM 745 O O . ASP A 1 98 ? 13.429 7.795 14.597 1.00 88.50 98 ASP A O 1
ATOM 749 N N . SER A 1 99 ? 13.976 5.855 13.590 1.00 88.12 99 SER A N 1
ATOM 750 C CA . SER A 1 99 ? 14.468 6.431 12.330 1.00 88.12 99 SER A CA 1
ATOM 751 C C . SER A 1 99 ? 13.407 7.209 11.547 1.00 88.12 99 SER A C 1
ATOM 753 O O . SER A 1 99 ? 13.755 8.104 10.786 1.00 88.12 99 SER A O 1
ATOM 755 N N . LEU A 1 100 ? 12.121 6.899 11.738 1.00 89.94 100 LEU A N 1
ATOM 756 C CA . LEU A 1 100 ? 11.021 7.470 10.956 1.00 89.94 100 LEU A CA 1
ATOM 757 C C . LEU A 1 100 ? 10.227 8.540 11.715 1.00 89.94 100 LEU A C 1
ATOM 759 O O . LEU A 1 100 ? 9.359 9.186 11.135 1.00 89.94 100 LEU A O 1
ATOM 763 N N . LYS A 1 101 ? 10.515 8.774 13.002 1.00 85.00 101 LYS A N 1
ATOM 764 C CA . LYS A 1 101 ? 9.737 9.705 13.841 1.00 85.00 101 LYS A CA 1
ATOM 765 C C . LYS A 1 101 ? 9.700 11.139 13.312 1.00 85.00 101 LYS A C 1
ATOM 767 O O . LYS A 1 101 ? 8.707 11.822 13.531 1.00 85.00 101 LYS A O 1
ATOM 772 N N . SER A 1 102 ? 10.760 11.595 12.645 1.00 88.81 102 SER A N 1
ATOM 773 C CA . SER A 1 102 ? 10.844 12.938 12.054 1.00 88.81 102 SER A CA 1
ATOM 774 C C . SER A 1 102 ? 10.221 13.044 10.661 1.00 88.81 102 SER A C 1
ATOM 776 O O . SER A 1 102 ? 10.093 14.154 10.155 1.00 88.81 102 SER A O 1
ATOM 778 N N . ILE A 1 103 ? 9.870 11.917 10.035 1.00 91.56 103 ILE A N 1
ATOM 779 C CA . ILE A 1 103 ? 9.317 11.872 8.675 1.00 91.56 103 ILE A CA 1
ATOM 780 C C . ILE A 1 103 ? 7.814 12.154 8.680 1.00 91.56 103 ILE A C 1
ATOM 782 O O . ILE A 1 103 ? 7.286 12.737 7.736 1.00 91.56 103 ILE A O 1
ATOM 786 N N . TRP A 1 104 ? 7.118 11.741 9.739 1.00 91.69 104 TRP A N 1
ATOM 787 C CA . TRP A 1 104 ? 5.666 11.843 9.828 1.00 91.69 104 TRP A CA 1
ATOM 788 C C . TRP A 1 104 ? 5.212 13.151 10.462 1.00 91.69 104 TRP A C 1
ATOM 790 O O . TRP A 1 104 ? 5.807 13.634 11.428 1.00 91.69 104 TRP A O 1
ATOM 800 N N . ASP A 1 105 ? 4.056 13.641 10.018 1.00 91.12 105 ASP A N 1
ATOM 801 C CA . ASP A 1 105 ? 3.325 14.634 10.792 1.00 91.12 105 ASP A CA 1
ATOM 802 C C . ASP A 1 105 ? 2.951 14.054 12.160 1.00 91.12 105 ASP A C 1
ATOM 804 O O . ASP A 1 105 ? 2.610 12.873 12.305 1.00 91.12 105 ASP A O 1
ATOM 808 N N . ARG A 1 106 ? 2.950 14.919 13.176 1.00 89.06 106 ARG A N 1
ATOM 809 C CA . ARG A 1 106 ? 2.737 14.543 14.582 1.00 89.06 106 ARG A CA 1
ATOM 810 C C . ARG A 1 106 ? 1.436 13.764 14.828 1.00 89.06 106 ARG A C 1
ATOM 812 O O . ARG A 1 106 ? 1.353 13.019 15.801 1.00 89.06 106 ARG A O 1
ATOM 819 N N . GLU A 1 107 ? 0.434 13.933 13.971 1.00 90.06 107 GLU A N 1
ATOM 820 C CA . GLU A 1 107 ? -0.890 13.319 14.108 1.00 90.06 107 GLU A CA 1
ATOM 821 C C . GLU A 1 107 ? -1.009 11.941 13.443 1.00 90.06 107 GLU A C 1
ATOM 823 O O . GLU A 1 107 ? -1.886 11.162 13.815 1.00 90.06 107 GLU A O 1
ATOM 828 N N . TRP A 1 108 ? -0.125 11.589 12.503 1.00 93.38 108 TRP A N 1
ATOM 829 C CA . TRP A 1 108 ? -0.275 10.365 11.708 1.00 93.38 108 TRP A CA 1
ATOM 830 C C . TRP A 1 108 ? -0.186 9.099 12.557 1.00 93.38 108 TRP A C 1
ATOM 832 O O . TRP A 1 108 ? -1.086 8.260 12.515 1.00 93.38 108 TRP A O 1
ATOM 842 N N . LEU A 1 109 ? 0.878 8.958 13.352 1.00 94.06 109 LEU A N 1
ATOM 843 C CA . LEU A 1 109 ? 1.063 7.775 14.191 1.00 94.06 109 LEU A CA 1
ATOM 844 C C . LEU A 1 109 ? -0.061 7.629 15.242 1.00 94.06 109 LEU A C 1
ATOM 846 O O . LEU A 1 109 ? -0.624 6.535 15.328 1.00 94.06 109 LEU A O 1
ATOM 850 N N . PRO A 1 110 ? -0.468 8.686 15.979 1.00 94.75 110 PRO A N 1
ATOM 851 C CA . PRO A 1 110 ? -1.635 8.618 16.861 1.00 94.75 110 PRO A CA 1
ATOM 852 C C . PRO A 1 110 ? -2.933 8.197 16.157 1.00 94.75 110 PRO A C 1
ATOM 854 O O . PRO A 1 110 ? -3.670 7.370 16.693 1.00 94.75 110 PRO A O 1
ATOM 857 N N . ILE A 1 111 ? -3.204 8.692 14.942 1.00 95.31 111 ILE A N 1
ATOM 858 C CA . ILE A 1 111 ? -4.381 8.283 14.155 1.00 95.31 111 ILE A CA 1
ATOM 859 C C . ILE A 1 111 ? -4.312 6.794 13.794 1.00 95.31 111 ILE A C 1
ATOM 861 O O . ILE A 1 111 ? -5.315 6.088 13.895 1.00 95.31 111 ILE A O 1
ATOM 865 N N . VAL A 1 112 ? -3.142 6.296 13.394 1.00 96.50 112 VAL A N 1
ATOM 866 C CA . VAL A 1 112 ? -2.936 4.886 13.026 1.00 96.50 112 VAL A CA 1
ATOM 867 C C . VAL A 1 112 ? -3.115 3.962 14.234 1.00 96.50 112 VAL A C 1
ATOM 869 O O . VAL A 1 112 ? -3.843 2.973 14.145 1.00 96.50 112 VAL A O 1
ATOM 872 N N . VAL A 1 113 ? -2.538 4.314 15.387 1.00 96.44 113 VAL A N 1
ATOM 873 C CA . VAL A 1 113 ? -2.713 3.573 16.651 1.00 96.44 113 VAL A CA 1
ATOM 874 C C . VAL A 1 113 ? -4.170 3.625 17.125 1.00 96.44 113 VAL A C 1
ATOM 876 O O . VAL A 1 113 ? -4.728 2.617 17.560 1.00 96.44 113 VAL A O 1
ATOM 879 N N . SER A 1 114 ? -4.823 4.782 16.997 1.00 96.75 114 SER A N 1
ATOM 880 C CA . SER A 1 114 ? -6.246 4.935 17.305 1.00 96.75 114 SER A CA 1
ATOM 881 C C . SER A 1 114 ? -7.112 4.032 16.425 1.00 96.75 114 SER A C 1
ATOM 883 O O . SER A 1 114 ? -7.980 3.327 16.946 1.00 96.75 114 SER A O 1
ATOM 885 N N . LYS A 1 115 ? -6.846 3.982 15.113 1.00 97.06 115 LYS A N 1
ATOM 886 C CA . LYS A 1 115 ? -7.544 3.095 14.173 1.00 97.06 115 LYS A CA 1
ATOM 887 C C . LYS A 1 115 ? -7.332 1.623 14.506 1.00 97.06 115 LYS A C 1
ATOM 889 O O . LYS A 1 115 ? -8.310 0.882 14.501 1.00 97.06 115 LYS A O 1
ATOM 894 N N . GLN A 1 116 ? -6.113 1.208 14.862 1.00 97.75 116 GLN A N 1
ATOM 895 C CA . GLN A 1 116 ? -5.859 -0.153 15.344 1.00 97.75 116 GLN A CA 1
ATOM 896 C C . GLN A 1 116 ? -6.802 -0.508 16.507 1.00 97.75 116 GLN A C 1
ATOM 898 O O . GLN A 1 116 ? -7.541 -1.491 16.432 1.00 97.75 116 GLN A O 1
ATOM 903 N N . ALA A 1 117 ? -6.818 0.316 17.560 1.00 97.56 117 ALA A N 1
ATOM 904 C CA . ALA A 1 117 ? -7.648 0.076 18.739 1.00 97.56 117 ALA A CA 1
ATOM 905 C C . ALA A 1 117 ? -9.154 0.089 18.412 1.00 97.56 117 ALA A C 1
ATOM 907 O O . ALA A 1 117 ? -9.894 -0.769 18.896 1.00 97.56 117 ALA A O 1
ATOM 908 N N . ALA A 1 118 ? -9.605 1.006 17.549 1.00 97.50 118 ALA A N 1
ATOM 909 C CA . ALA A 1 118 ? -11.000 1.080 17.116 1.00 97.50 118 ALA A CA 1
ATOM 910 C C . ALA A 1 118 ? -11.434 -0.169 16.339 1.00 97.50 118 ALA A C 1
ATOM 912 O O . ALA A 1 118 ? -12.480 -0.741 16.640 1.00 97.50 118 ALA A O 1
ATOM 913 N N . PHE A 1 119 ? -10.634 -0.642 15.378 1.00 97.94 119 PHE A N 1
ATOM 914 C CA . PHE A 1 119 ? -10.961 -1.859 14.630 1.00 97.94 119 PHE A CA 1
ATOM 915 C C . PHE A 1 119 ? -10.910 -3.115 15.503 1.00 97.94 119 PHE A C 1
ATOM 917 O O . PHE A 1 119 ? -11.744 -4.005 15.325 1.00 97.94 119 PHE A O 1
ATOM 924 N N . GLY A 1 120 ? -10.023 -3.154 16.502 1.00 97.50 120 GLY A N 1
ATOM 925 C CA . GLY A 1 120 ? -10.043 -4.184 17.541 1.00 97.50 120 GLY A CA 1
ATOM 926 C C . GLY A 1 120 ? -11.355 -4.183 18.330 1.00 97.50 120 GLY A C 1
ATOM 927 O O . GLY A 1 120 ? -11.981 -5.231 18.493 1.00 97.50 120 GLY A O 1
ATOM 928 N N . ALA A 1 121 ? -11.825 -3.008 18.755 1.00 97.69 121 ALA A N 1
ATOM 929 C CA . ALA A 1 121 ? -13.100 -2.869 19.454 1.00 97.69 121 ALA A CA 1
ATOM 930 C C . ALA A 1 121 ? -14.303 -3.261 18.583 1.00 97.69 121 ALA A C 1
ATOM 932 O O . ALA A 1 121 ? -15.185 -3.988 19.035 1.00 97.69 121 ALA A O 1
ATOM 933 N N . ILE A 1 122 ? -14.323 -2.827 17.322 1.00 97.31 122 ILE A N 1
ATOM 934 C CA . ILE A 1 122 ? -15.371 -3.167 16.352 1.00 97.31 122 ILE A CA 1
ATOM 935 C C . ILE A 1 122 ? -15.417 -4.681 16.107 1.00 97.31 122 ILE A C 1
ATOM 937 O O . ILE A 1 122 ? -16.501 -5.265 16.065 1.00 97.31 122 ILE A O 1
ATOM 941 N N . ALA A 1 123 ? -14.261 -5.343 15.992 1.00 97.62 123 ALA A N 1
ATOM 942 C CA . ALA A 1 123 ? -14.204 -6.795 15.849 1.00 97.62 123 ALA A CA 1
ATOM 943 C C . ALA A 1 123 ? -14.844 -7.501 17.057 1.00 97.62 123 ALA A C 1
ATOM 945 O O . ALA A 1 123 ? -15.657 -8.410 16.880 1.00 97.62 123 ALA A O 1
ATOM 946 N N . GLN A 1 124 ? -14.530 -7.049 18.276 1.00 97.50 124 GLN A N 1
ATOM 947 C CA . GLN A 1 124 ? -15.126 -7.586 19.504 1.00 97.50 124 GLN A CA 1
ATOM 948 C C . GLN A 1 124 ? -16.628 -7.312 19.593 1.00 97.50 124 GLN A C 1
ATOM 950 O O . GLN A 1 124 ? -17.374 -8.202 19.991 1.00 97.50 124 GLN A O 1
ATOM 955 N N . TYR A 1 125 ? -17.084 -6.132 19.170 1.00 97.56 125 TYR A N 1
ATOM 956 C CA . TYR A 1 125 ? -18.501 -5.773 19.124 1.00 97.56 125 TYR A CA 1
ATOM 957 C C . TYR A 1 125 ? -19.307 -6.701 18.205 1.00 97.56 125 TYR A C 1
ATOM 959 O O . TYR A 1 125 ? -20.283 -7.305 18.645 1.00 97.56 125 TYR A O 1
ATOM 967 N N . HIS A 1 126 ? -18.876 -6.902 16.957 1.00 96.69 126 HIS A N 1
ATOM 968 C CA . HIS A 1 126 ? -19.580 -7.812 16.044 1.00 96.69 126 HIS A CA 1
ATOM 969 C C . HIS A 1 126 ? -19.491 -9.279 16.493 1.00 96.69 126 HIS A C 1
ATOM 971 O O . HIS A 1 126 ? -20.433 -10.050 16.303 1.00 96.69 126 HIS A O 1
ATOM 977 N N . GLN A 1 127 ? -18.395 -9.678 17.143 1.00 96.12 127 GLN A N 1
ATOM 978 C CA . GLN A 1 127 ? -18.309 -11.000 17.760 1.00 96.12 127 GLN A CA 1
ATOM 979 C C . GLN A 1 127 ? -19.251 -11.134 18.972 1.00 96.12 127 GLN A C 1
ATOM 981 O O . GLN A 1 127 ? -19.802 -12.212 19.193 1.00 96.12 127 GLN A O 1
ATOM 986 N N . ALA A 1 128 ? -19.480 -10.064 19.736 1.00 95.69 128 ALA A N 1
ATOM 987 C CA . ALA A 1 128 ? -20.460 -10.042 20.819 1.00 95.69 128 ALA A CA 1
ATOM 988 C C . ALA A 1 128 ? -21.894 -10.188 20.284 1.00 95.69 128 ALA A C 1
ATOM 990 O O . ALA A 1 128 ? -22.648 -10.990 20.822 1.00 95.69 128 ALA A O 1
ATOM 991 N N . LEU A 1 129 ? -22.235 -9.542 19.162 1.00 95.00 129 LEU A N 1
ATOM 992 C CA . LEU A 1 129 ? -23.525 -9.740 18.479 1.00 95.00 129 LEU A CA 1
ATOM 993 C C . LEU A 1 129 ? -23.747 -11.200 18.040 1.00 95.00 129 LEU A C 1
ATOM 995 O O . LEU A 1 129 ? -24.863 -11.717 18.104 1.00 95.00 129 LEU A O 1
ATOM 999 N N . LEU A 1 130 ? -22.683 -11.909 17.646 1.00 93.81 130 LEU A N 1
ATOM 1000 C CA . LEU A 1 130 ? -22.762 -13.348 17.375 1.00 93.81 130 LEU A CA 1
ATOM 1001 C C . LEU A 1 130 ? -23.043 -14.153 18.656 1.00 93.81 130 LEU A C 1
ATOM 1003 O O . LEU A 1 130 ? -23.823 -15.105 18.632 1.00 93.81 130 LEU A O 1
ATOM 1007 N N . CYS A 1 131 ? -22.416 -13.780 19.775 1.00 92.75 131 CYS A N 1
ATOM 1008 C CA . CYS A 1 131 ? -22.658 -14.407 21.077 1.00 92.75 131 CYS A CA 1
ATOM 1009 C C . CYS A 1 131 ? -24.098 -14.167 21.547 1.00 92.75 131 CYS A C 1
ATOM 1011 O O . CYS A 1 131 ? -24.729 -15.112 22.020 1.00 92.75 131 CYS A O 1
ATOM 1013 N N . HIS A 1 132 ? -24.630 -12.964 21.317 1.00 92.50 132 HIS A N 1
ATOM 1014 C CA . HIS A 1 132 ? -26.022 -12.599 21.573 1.00 92.50 132 HIS A CA 1
ATOM 1015 C C . HIS A 1 132 ? -26.991 -13.525 20.830 1.00 92.50 132 HIS A C 1
ATOM 1017 O O . HIS A 1 132 ? -27.859 -14.157 21.432 1.00 92.50 132 HIS A O 1
ATOM 1023 N N . ALA A 1 133 ? -26.784 -13.695 19.518 1.00 92.56 133 ALA A N 1
ATOM 1024 C CA . ALA A 1 133 ? -27.597 -14.590 18.694 1.00 92.56 133 ALA A CA 1
ATOM 1025 C C . ALA A 1 133 ? -27.534 -16.058 19.166 1.00 92.56 133 ALA A C 1
ATOM 1027 O O . ALA A 1 133 ? -28.518 -16.791 19.057 1.00 92.56 133 ALA A O 1
ATOM 1028 N N . ASN A 1 134 ? -26.398 -16.471 19.735 1.00 92.81 134 ASN A N 1
ATOM 1029 C CA . ASN A 1 134 ? -26.185 -17.804 20.303 1.00 92.81 134 ASN A CA 1
ATOM 1030 C C . ASN A 1 134 ? -26.584 -17.922 21.787 1.00 92.81 134 ASN A C 1
ATOM 1032 O O . ASN A 1 134 ? -26.431 -18.999 22.359 1.00 92.81 134 ASN A O 1
ATOM 1036 N N . LYS A 1 135 ? -27.112 -16.854 22.406 1.00 91.50 135 LYS A N 1
ATOM 1037 C CA . LYS A 1 135 ? -27.504 -16.778 23.828 1.00 91.50 135 LYS A CA 1
ATOM 1038 C C . LYS A 1 135 ? -26.348 -16.982 24.825 1.00 91.50 135 LYS A C 1
ATOM 1040 O O . LYS A 1 135 ? -26.571 -17.382 25.967 1.00 91.50 135 LYS A O 1
ATOM 1045 N N . ASN A 1 136 ? -25.116 -16.669 24.422 1.00 93.69 136 ASN A N 1
ATOM 1046 C CA . ASN A 1 136 ? -23.918 -16.737 25.266 1.00 93.69 136 ASN A CA 1
ATOM 1047 C C . ASN A 1 136 ? -23.653 -15.395 25.974 1.00 93.69 136 ASN A C 1
ATOM 1049 O O . ASN A 1 136 ? -22.667 -14.714 25.689 1.00 93.69 136 ASN A O 1
ATOM 1053 N N . VAL A 1 137 ? -24.521 -15.033 26.922 1.00 93.81 137 VAL A N 1
ATOM 1054 C CA . VAL A 1 137 ? -24.540 -13.706 27.581 1.00 93.81 137 VAL A CA 1
ATOM 1055 C C . VAL A 1 137 ? -23.241 -13.382 28.336 1.00 93.81 137 VAL A C 1
ATOM 1057 O O . VAL A 1 137 ? -22.751 -12.256 28.297 1.00 93.81 137 VAL A O 1
ATOM 1060 N N . GLY A 1 138 ? -22.632 -14.371 29.000 1.00 93.81 138 GLY A N 1
ATOM 1061 C CA . GLY A 1 138 ? -21.377 -14.158 29.728 1.00 93.81 138 GLY A CA 1
ATOM 1062 C C . GLY A 1 138 ? -20.231 -13.731 28.804 1.00 93.81 138 GLY A C 1
ATOM 1063 O O . GLY A 1 138 ? -19.545 -12.746 29.074 1.00 93.81 138 GLY A O 1
ATOM 1064 N N . GLU A 1 139 ? -20.044 -14.447 27.691 1.00 95.00 139 GLU A N 1
ATOM 1065 C CA . GLU A 1 139 ? -19.027 -14.117 26.684 1.00 95.00 139 GLU A CA 1
ATOM 1066 C C . GLU A 1 139 ? -19.333 -12.789 25.980 1.00 95.00 139 GLU A C 1
ATOM 1068 O O . GLU A 1 139 ? -18.421 -11.993 25.756 1.00 95.00 139 GLU A O 1
ATOM 1073 N N . GLU A 1 140 ? -20.605 -12.529 25.676 1.00 95.69 140 GLU A N 1
ATOM 1074 C CA . GLU A 1 140 ? -21.069 -11.261 25.113 1.00 95.69 140 GLU A CA 1
ATOM 1075 C C . GLU A 1 140 ? -20.632 -10.069 25.980 1.00 95.69 140 GLU A C 1
ATOM 1077 O O . GLU A 1 140 ? -19.971 -9.158 25.477 1.00 95.69 140 GLU A O 1
ATOM 1082 N N . LEU A 1 141 ? -20.888 -10.112 27.293 1.00 95.75 141 LEU A N 1
ATOM 1083 C CA . LEU A 1 141 ? -20.471 -9.060 28.227 1.00 95.75 141 LEU A CA 1
ATOM 1084 C C . LEU A 1 141 ? -18.956 -8.889 28.308 1.00 95.75 141 LEU A C 1
ATOM 1086 O O . LEU A 1 141 ? -18.466 -7.759 28.319 1.00 95.75 141 LEU A O 1
ATOM 1090 N N . ALA A 1 142 ? -18.207 -9.994 28.342 1.00 96.56 142 ALA A N 1
ATOM 1091 C CA . ALA A 1 142 ? -16.748 -9.945 28.371 1.00 96.56 142 ALA A CA 1
ATOM 1092 C C . ALA A 1 142 ? -16.179 -9.256 27.118 1.00 96.56 142 ALA A C 1
ATOM 1094 O O . ALA A 1 142 ? -15.267 -8.429 27.216 1.00 96.56 142 ALA A O 1
ATOM 1095 N N . ARG A 1 143 ? -16.738 -9.556 25.937 1.00 96.75 143 ARG A N 1
ATOM 1096 C CA . ARG A 1 143 ? -16.327 -8.942 24.665 1.00 96.75 143 ARG A CA 1
ATOM 1097 C C . ARG A 1 143 ? -16.731 -7.474 24.573 1.00 96.75 143 ARG A C 1
ATOM 1099 O O . ARG A 1 143 ? -15.913 -6.664 24.141 1.00 96.75 143 ARG A O 1
ATOM 1106 N N . LEU A 1 144 ? -17.938 -7.114 25.012 1.00 97.00 144 LEU A N 1
ATOM 1107 C CA . LEU A 1 144 ? -18.406 -5.723 25.025 1.00 97.00 144 LEU A CA 1
ATOM 1108 C C . LEU A 1 144 ? -17.592 -4.851 25.984 1.00 97.00 144 LEU A C 1
ATOM 1110 O O . LEU A 1 144 ? -17.178 -3.758 25.601 1.00 97.00 144 LEU A O 1
ATOM 1114 N N . GLN A 1 145 ? -17.278 -5.353 27.182 1.00 96.50 145 GLN A N 1
ATOM 1115 C CA . GLN A 1 145 ? -16.397 -4.658 28.122 1.00 96.50 145 GLN A CA 1
ATOM 1116 C C . GLN A 1 145 ? -15.030 -4.378 27.488 1.00 96.50 145 GLN A C 1
ATOM 1118 O O . GLN A 1 145 ? -14.544 -3.247 27.514 1.00 96.50 145 GLN A O 1
ATOM 1123 N N . HIS A 1 146 ? -14.432 -5.394 26.858 1.00 96.81 146 HIS A N 1
ATOM 1124 C CA . HIS A 1 146 ? -13.146 -5.231 26.190 1.00 96.81 146 HIS A CA 1
ATOM 1125 C C . HIS A 1 146 ? -13.218 -4.238 25.019 1.00 96.81 146 HIS A C 1
ATOM 1127 O O . HIS A 1 146 ? -12.314 -3.419 24.848 1.00 96.81 146 HIS A O 1
ATOM 1133 N N . ALA A 1 147 ? -14.306 -4.258 24.242 1.00 97.31 147 ALA A N 1
ATOM 1134 C CA . ALA A 1 147 ? -14.541 -3.298 23.168 1.00 97.31 147 ALA A CA 1
ATOM 1135 C C . ALA A 1 147 ? -14.621 -1.852 23.691 1.00 97.31 147 ALA A C 1
ATOM 1137 O O . ALA A 1 147 ? -14.040 -0.951 23.085 1.00 97.31 147 ALA A O 1
ATOM 1138 N N . MET A 1 148 ? -15.277 -1.619 24.833 1.00 96.81 148 MET A N 1
ATOM 1139 C CA . MET A 1 148 ? -15.331 -0.294 25.465 1.00 96.81 148 MET A CA 1
ATOM 1140 C C . MET A 1 148 ? -13.949 0.198 25.904 1.00 96.81 148 MET A C 1
ATOM 1142 O O . MET A 1 148 ? -13.614 1.362 25.680 1.00 96.81 148 MET A O 1
ATOM 1146 N N . ASP A 1 149 ? -13.136 -0.668 26.509 1.00 96.50 149 ASP A N 1
ATOM 1147 C CA . ASP A 1 149 ? -11.792 -0.299 26.972 1.00 96.50 149 ASP A CA 1
ATOM 1148 C C . ASP A 1 149 ? -10.862 0.045 25.794 1.00 96.50 149 ASP A C 1
ATOM 1150 O O . ASP A 1 149 ? -10.107 1.025 25.838 1.00 96.50 149 ASP A O 1
ATOM 1154 N N . LEU A 1 150 ? -10.976 -0.705 24.693 1.00 96.75 150 LEU A N 1
ATOM 1155 C CA . LEU A 1 150 ? -10.274 -0.420 23.441 1.00 96.75 150 LEU A CA 1
ATOM 1156 C C . LEU A 1 150 ? -10.740 0.895 22.801 1.00 96.75 150 LEU A C 1
ATOM 1158 O O . LEU A 1 150 ? -9.901 1.685 22.370 1.00 96.75 150 LEU A O 1
ATOM 1162 N N . MET A 1 151 ? -12.046 1.183 22.789 1.00 96.38 151 MET A N 1
ATOM 1163 C CA . MET A 1 151 ? -12.563 2.453 22.269 1.00 96.38 151 MET A CA 1
ATOM 1164 C C . MET A 1 151 ? -12.108 3.663 23.091 1.00 96.38 151 MET A C 1
ATOM 1166 O O . MET A 1 151 ? -11.719 4.673 22.511 1.00 96.38 151 MET A O 1
ATOM 1170 N N . LYS A 1 152 ? -12.082 3.563 24.427 1.00 96.00 152 LYS A N 1
ATOM 1171 C CA . LYS A 1 152 ? -11.529 4.623 25.293 1.00 96.00 152 LYS A CA 1
ATOM 1172 C C . LYS A 1 152 ? -10.059 4.887 24.980 1.00 96.00 152 LYS A C 1
ATOM 1174 O O . LYS A 1 152 ? -9.636 6.037 24.888 1.00 96.00 152 LYS A O 1
ATOM 1179 N N . THR A 1 153 ? -9.291 3.817 24.778 1.00 94.88 153 THR A N 1
ATOM 1180 C CA . THR A 1 153 ? -7.886 3.915 24.364 1.00 94.88 153 THR A CA 1
ATOM 1181 C C . THR A 1 153 ? -7.772 4.586 22.994 1.00 94.88 153 THR A C 1
ATOM 1183 O O . THR A 1 153 ? -6.948 5.476 22.812 1.00 94.88 153 THR A O 1
ATOM 1186 N N . SER A 1 154 ? -8.629 4.209 22.042 1.00 95.12 154 SER A N 1
ATOM 1187 C CA . SER A 1 154 ? -8.677 4.790 20.699 1.00 95.12 154 SER A CA 1
ATOM 1188 C C . SER A 1 154 ? -8.986 6.295 20.713 1.00 95.12 154 SER A C 1
ATOM 1190 O O . SER A 1 154 ? -8.302 7.060 20.026 1.00 95.12 154 SER A O 1
ATOM 1192 N N . GLU A 1 155 ? -9.960 6.732 21.518 1.00 94.81 155 GLU A N 1
ATOM 1193 C CA . GLU A 1 155 ? -10.337 8.145 21.666 1.00 94.81 155 GLU A CA 1
ATOM 1194 C C . GLU A 1 155 ? -9.212 8.966 22.310 1.00 94.81 155 GLU A C 1
ATOM 1196 O O . GLU A 1 155 ? -8.878 10.045 21.817 1.00 94.81 155 GLU A O 1
ATOM 1201 N N . ALA A 1 156 ? -8.557 8.426 23.344 1.00 94.69 156 ALA A N 1
ATOM 1202 C CA . ALA A 1 156 ? -7.426 9.082 24.000 1.00 94.69 156 ALA A CA 1
ATOM 1203 C C . ALA A 1 156 ? -6.229 9.302 23.056 1.00 94.69 156 ALA A C 1
ATOM 1205 O O . ALA A 1 156 ? -5.534 10.308 23.180 1.00 94.69 156 ALA A O 1
ATOM 1206 N N . GLN A 1 157 ? -5.991 8.384 22.111 1.00 91.50 157 GLN A N 1
ATOM 1207 C CA . GLN A 1 157 ? -4.888 8.488 21.148 1.00 91.50 157 GLN A CA 1
ATOM 1208 C C . GLN A 1 157 ? -5.185 9.469 20.007 1.00 91.50 157 GLN A C 1
ATOM 1210 O O . GLN A 1 157 ? -4.324 10.270 19.655 1.00 91.50 157 GLN A O 1
ATOM 1215 N N . ALA A 1 158 ? -6.388 9.434 19.422 1.00 88.94 158 ALA A N 1
ATOM 1216 C CA . ALA A 1 158 ? -6.720 10.308 18.289 1.00 88.94 158 ALA A CA 1
ATOM 1217 C C . ALA A 1 158 ? -7.066 11.747 18.691 1.00 88.94 158 ALA A C 1
ATOM 1219 O O . ALA A 1 158 ? -6.925 12.652 17.866 1.00 88.94 158 ALA A O 1
ATOM 1220 N N . GLY A 1 159 ? -7.550 11.972 19.917 1.00 89.25 159 GLY A N 1
ATOM 1221 C CA . GLY A 1 159 ? -7.954 13.296 20.379 1.00 89.25 159 GLY A CA 1
ATOM 1222 C C . GLY A 1 159 ? -8.997 13.936 19.442 1.00 89.25 159 GLY A C 1
ATOM 1223 O O . GLY A 1 159 ? -10.044 13.329 19.199 1.00 89.25 159 GLY A O 1
ATOM 1224 N N . PRO A 1 160 ? -8.746 15.139 18.885 1.00 87.75 160 PRO A N 1
ATOM 1225 C CA . PRO A 1 160 ? -9.685 15.813 17.980 1.00 87.75 160 PRO A CA 1
ATOM 1226 C C . PRO A 1 160 ? -10.021 15.028 16.703 1.00 87.75 160 PRO A C 1
ATOM 1228 O O . PRO A 1 160 ? -11.117 15.182 16.169 1.00 87.75 160 PRO A O 1
ATOM 1231 N N . SER A 1 161 ? -9.114 14.166 16.236 1.00 88.12 161 SER A N 1
ATOM 1232 C CA . SER A 1 161 ? -9.253 13.409 14.982 1.00 88.12 161 SER A CA 1
ATOM 1233 C C . SER A 1 161 ? -10.028 12.092 15.148 1.00 88.12 161 SER A C 1
ATOM 1235 O O . SER A 1 161 ? -10.100 11.278 14.222 1.00 88.12 161 SER A O 1
ATOM 1237 N N . PHE A 1 162 ? -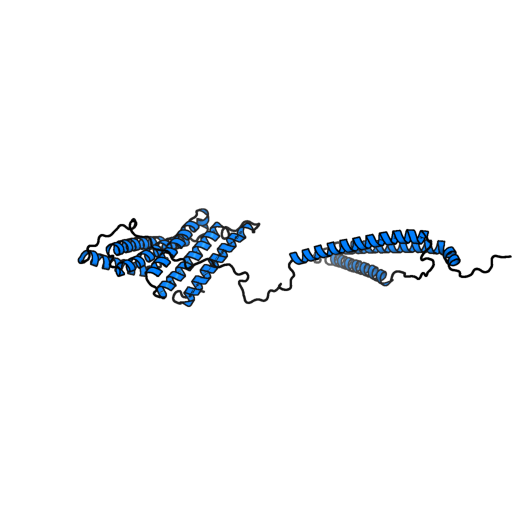10.605 11.847 16.330 1.00 91.31 162 PHE A N 1
ATOM 1238 C CA . PHE A 1 162 ? -11.364 10.634 16.619 1.00 91.31 162 PHE A CA 1
ATOM 1239 C C . PHE A 1 162 ? -12.689 10.589 15.840 1.00 91.31 162 PHE A C 1
ATOM 1241 O O . PHE A 1 162 ? -13.531 11.480 15.963 1.00 91.31 162 PHE A O 1
ATOM 1248 N N . SER A 1 163 ? -12.893 9.519 15.063 1.00 88.50 163 SER A N 1
ATOM 1249 C CA . SER A 1 163 ? -14.010 9.384 14.111 1.00 88.50 163 SER A CA 1
ATOM 1250 C C . SER A 1 163 ? -15.016 8.269 14.432 1.00 88.50 163 SER A C 1
ATOM 1252 O O . SER A 1 163 ? -15.991 8.128 13.705 1.00 88.50 163 SER A O 1
ATOM 1254 N N . PHE A 1 164 ? -14.846 7.523 15.531 1.00 93.25 164 PHE A N 1
ATOM 1255 C CA . PHE A 1 164 ? -15.674 6.349 15.866 1.00 93.25 164 PHE A CA 1
ATOM 1256 C C . PHE A 1 164 ? -16.731 6.624 16.957 1.00 93.25 164 PHE A C 1
ATOM 1258 O O . PHE A 1 164 ? -17.056 5.766 17.780 1.00 93.25 164 PHE A O 1
ATOM 1265 N N . ARG A 1 165 ? -17.253 7.860 17.027 1.00 92.88 165 ARG A N 1
ATOM 1266 C CA . ARG A 1 165 ? -18.196 8.282 18.087 1.00 92.88 165 ARG A CA 1
ATOM 1267 C C . ARG A 1 165 ? -19.537 7.545 18.034 1.00 92.88 165 ARG A C 1
ATOM 1269 O O . ARG A 1 165 ? -20.199 7.408 19.064 1.00 92.88 165 ARG A O 1
ATOM 1276 N N . ASP A 1 166 ? -19.959 7.093 16.859 1.00 92.50 166 ASP A N 1
ATOM 1277 C CA . ASP A 1 166 ? -21.210 6.348 16.694 1.00 92.50 166 ASP A CA 1
ATOM 1278 C C . ASP A 1 166 ? -21.066 4.912 17.196 1.00 92.50 166 ASP A C 1
ATOM 1280 O O . ASP A 1 166 ? -21.947 4.401 17.887 1.00 92.50 166 ASP A O 1
ATOM 1284 N N . GLU A 1 167 ? -19.927 4.281 16.921 1.00 94.25 167 GLU A N 1
ATOM 1285 C CA . GLU A 1 167 ? -19.580 2.952 17.412 1.00 94.25 167 GLU A CA 1
ATOM 1286 C C . GLU A 1 167 ? -19.460 2.950 18.938 1.00 94.25 167 GLU A C 1
ATOM 1288 O O . GLU A 1 167 ? -20.021 2.068 19.584 1.00 94.25 167 GLU A O 1
ATOM 1293 N N . VAL A 1 168 ? -18.827 3.970 19.533 1.00 95.62 168 VAL A N 1
ATOM 1294 C CA . VAL A 1 168 ? -18.758 4.133 20.999 1.00 95.62 168 VAL A CA 1
ATOM 1295 C C . VAL A 1 168 ? -20.150 4.141 21.627 1.00 95.62 168 VAL A C 1
ATOM 1297 O O . VAL A 1 168 ? -20.383 3.452 22.623 1.00 95.62 168 VAL A O 1
ATOM 1300 N N . ARG A 1 169 ? -21.091 4.885 21.029 1.00 95.69 169 ARG A N 1
ATOM 1301 C CA . ARG A 1 169 ? -22.477 4.962 21.509 1.00 95.69 169 ARG A CA 1
ATOM 1302 C C . ARG A 1 169 ? -23.187 3.615 21.400 1.00 95.69 169 ARG A C 1
ATOM 1304 O O . ARG A 1 169 ? -23.798 3.183 22.371 1.00 95.69 169 ARG A O 1
ATOM 1311 N N . LYS A 1 170 ? -23.065 2.929 20.257 1.00 95.19 170 LYS A N 1
ATOM 1312 C CA . LYS A 1 170 ? -23.678 1.606 20.036 1.00 95.19 170 LYS A CA 1
ATOM 1313 C C . LYS A 1 170 ? -23.142 0.547 21.002 1.00 95.19 170 LYS A C 1
ATOM 1315 O O . LYS A 1 170 ? -23.930 -0.217 21.548 1.00 95.19 170 LYS A O 1
ATOM 1320 N N . ILE A 1 171 ? -21.825 0.509 21.216 1.00 96.50 171 ILE A N 1
ATOM 1321 C CA . ILE A 1 171 ? -21.183 -0.457 22.120 1.00 96.50 171 ILE A CA 1
ATOM 1322 C C . ILE A 1 171 ? -21.615 -0.195 23.566 1.00 96.50 171 ILE A C 1
ATOM 1324 O O . ILE A 1 171 ? -21.985 -1.135 24.263 1.00 96.50 171 ILE A O 1
ATOM 1328 N N . SER A 1 172 ? -21.599 1.069 24.003 1.00 95.94 172 SER A N 1
ATOM 1329 C CA . SER A 1 172 ? -21.979 1.440 25.374 1.00 95.94 172 SER A CA 1
ATOM 1330 C C . SER A 1 172 ? -23.439 1.098 25.675 1.00 95.94 172 SER A C 1
ATOM 1332 O O . SER A 1 172 ? -23.711 0.475 26.695 1.00 95.94 172 SER A O 1
ATOM 1334 N N . LEU A 1 173 ? -24.356 1.436 24.759 1.00 96.25 173 LEU A N 1
ATOM 1335 C CA . LEU A 1 173 ? -25.782 1.135 24.911 1.00 96.25 173 LEU A CA 1
ATOM 1336 C C . LEU A 1 173 ? -26.025 -0.377 25.023 1.00 96.25 173 LEU A C 1
ATOM 1338 O O . LEU A 1 173 ? -26.674 -0.830 25.959 1.00 96.25 173 LEU A O 1
ATOM 1342 N N . LEU A 1 174 ? -25.445 -1.163 24.108 1.00 95.62 174 LEU A N 1
ATOM 1343 C CA . LEU A 1 174 ? -25.609 -2.616 24.121 1.00 95.62 174 LEU A CA 1
ATOM 1344 C C . LEU A 1 174 ? -25.018 -3.245 25.390 1.00 95.62 174 LEU A C 1
ATOM 1346 O O . LEU A 1 174 ? -25.612 -4.156 25.955 1.00 95.62 174 LEU A O 1
ATOM 1350 N N . TYR A 1 175 ? -23.866 -2.761 25.862 1.00 96.56 175 TYR A N 1
ATOM 1351 C CA . TYR A 1 175 ? -23.278 -3.245 27.109 1.00 96.56 175 TYR A CA 1
ATOM 1352 C C . TYR A 1 175 ? -24.198 -3.000 28.310 1.00 96.56 175 TYR A C 1
ATOM 1354 O O . TYR A 1 175 ? -24.383 -3.906 29.119 1.00 96.56 175 TYR A O 1
ATOM 1362 N N . GLU A 1 176 ? -24.776 -1.803 28.433 1.00 96.81 176 GLU A N 1
ATOM 1363 C CA . GLU A 1 176 ? -25.683 -1.468 29.536 1.00 96.81 176 GLU A CA 1
ATOM 1364 C C . GLU A 1 176 ? -26.949 -2.334 29.519 1.00 96.81 176 GLU A C 1
ATOM 1366 O O . GLU A 1 176 ? -27.329 -2.868 30.564 1.00 96.81 176 GLU A O 1
ATOM 1371 N N . ASP A 1 177 ? -27.544 -2.539 28.341 1.00 95.44 177 ASP A N 1
ATOM 1372 C CA . ASP A 1 177 ? -28.736 -3.374 28.167 1.00 95.44 177 ASP A CA 1
ATOM 1373 C C . ASP A 1 177 ? -28.456 -4.842 28.524 1.00 95.44 177 ASP A C 1
ATOM 1375 O O . ASP A 1 177 ? -29.146 -5.431 29.358 1.00 95.44 177 ASP A O 1
ATOM 1379 N N . VAL A 1 178 ? -27.391 -5.426 27.965 1.00 95.06 178 VAL A N 1
ATOM 1380 C CA . VAL A 1 178 ? -27.025 -6.830 28.216 1.00 95.06 178 VAL A CA 1
ATOM 1381 C C . VAL A 1 178 ? -26.615 -7.032 29.673 1.00 95.06 178 VAL A C 1
ATOM 1383 O O . VAL A 1 178 ? -26.918 -8.066 30.269 1.00 95.06 178 VAL A O 1
ATOM 1386 N N . LYS A 1 179 ? -25.941 -6.049 30.278 1.00 95.94 179 LYS A N 1
ATOM 1387 C CA . LYS A 1 179 ? -25.530 -6.120 31.683 1.00 95.94 179 LYS A CA 1
ATOM 1388 C C . LYS A 1 179 ? -26.743 -6.119 32.594 1.00 95.94 179 LYS A C 1
ATOM 1390 O O . LYS A 1 179 ? -26.828 -6.958 33.484 1.00 95.94 179 LYS A O 1
ATOM 1395 N N . LYS A 1 180 ? -27.698 -5.228 32.327 1.00 96.62 180 LYS A N 1
ATOM 1396 C CA . LYS A 1 180 ? -28.975 -5.192 33.032 1.00 96.62 180 LYS A CA 1
ATOM 1397 C C . LYS A 1 180 ? -29.679 -6.546 32.918 1.00 96.62 180 LYS A C 1
ATOM 1399 O O . LYS A 1 180 ? -29.991 -7.153 33.937 1.00 96.62 180 LYS A O 1
ATOM 1404 N N . ASP A 1 181 ? -29.857 -7.073 31.713 1.00 94.44 181 ASP A N 1
ATOM 1405 C CA . ASP A 1 181 ? -30.524 -8.365 31.524 1.00 94.44 181 ASP A CA 1
ATOM 1406 C C . ASP A 1 181 ? -29.781 -9.524 32.204 1.00 94.44 181 ASP A C 1
ATOM 1408 O O . ASP A 1 181 ? -30.403 -10.428 32.765 1.00 94.44 181 ASP A O 1
ATOM 1412 N N . ASN A 1 182 ? -28.448 -9.507 32.212 1.00 95.12 182 ASN A N 1
ATOM 1413 C CA . ASN A 1 182 ? -27.667 -10.514 32.918 1.00 95.12 182 ASN A CA 1
ATOM 1414 C C . ASN A 1 182 ? -27.821 -10.415 34.441 1.00 95.12 182 ASN A C 1
ATOM 1416 O O . ASN A 1 182 ? -27.950 -11.449 35.090 1.00 95.12 182 ASN A O 1
ATOM 1420 N N . ASP A 1 183 ? -27.851 -9.205 34.998 1.00 95.12 183 ASP A N 1
ATOM 1421 C CA . ASP A 1 183 ? -27.990 -8.972 36.439 1.00 95.12 183 ASP A CA 1
ATOM 1422 C C . ASP A 1 183 ? -29.408 -9.299 36.951 1.00 95.12 183 ASP A C 1
ATOM 1424 O O . ASP A 1 183 ? -29.564 -9.686 38.107 1.00 95.12 183 ASP A O 1
ATOM 1428 N N . PHE A 1 184 ? -30.444 -9.170 36.110 1.00 94.81 184 PHE A N 1
ATOM 1429 C CA . PHE A 1 184 ? -31.839 -9.436 36.498 1.00 94.81 184 PHE A CA 1
ATOM 1430 C C . PHE A 1 184 ? -32.354 -10.827 36.099 1.00 94.81 184 PHE A C 1
ATOM 1432 O O . PHE A 1 184 ? -33.199 -11.384 36.801 1.00 94.81 184 PHE A O 1
ATOM 1439 N N . ILE A 1 185 ? -31.896 -11.383 34.974 1.00 93.38 185 ILE A N 1
ATOM 1440 C CA . ILE A 1 185 ? -32.488 -12.579 34.355 1.00 93.38 185 ILE A CA 1
ATOM 1441 C C . ILE A 1 185 ? -31.477 -13.727 34.327 1.00 93.38 185 ILE A C 1
ATOM 1443 O O . ILE A 1 185 ? -31.700 -14.762 34.955 1.00 93.38 185 ILE A O 1
ATOM 1447 N N . TYR A 1 186 ? -30.365 -13.568 33.607 1.00 92.56 186 TYR A N 1
ATOM 1448 C CA . TYR A 1 186 ? -29.528 -14.712 33.222 1.00 92.56 186 TYR A CA 1
ATOM 1449 C C . TYR A 1 186 ? -28.517 -15.153 34.282 1.00 92.56 186 TYR A C 1
ATOM 1451 O O . TYR A 1 186 ? -28.224 -16.345 34.374 1.00 92.56 186 TYR A O 1
ATOM 1459 N N . HIS A 1 187 ? -27.973 -14.216 35.060 1.00 93.62 187 HIS A N 1
ATOM 1460 C CA . HIS A 1 187 ? -26.917 -14.445 36.050 1.00 93.62 187 HIS A CA 1
ATOM 1461 C C . HIS A 1 187 ? -25.726 -15.251 35.494 1.00 93.62 187 HIS A C 1
ATOM 1463 O O . HIS A 1 187 ? -25.108 -16.056 36.197 1.00 93.62 187 HIS A O 1
ATOM 1469 N N . ALA A 1 188 ? -25.400 -15.069 34.210 1.00 92.44 188 ALA A N 1
ATOM 1470 C CA . ALA A 1 188 ? -24.312 -15.787 33.569 1.00 92.44 188 ALA A CA 1
ATOM 1471 C C . ALA A 1 188 ? -22.962 -15.282 34.092 1.00 92.44 188 ALA A C 1
ATOM 1473 O O . ALA A 1 188 ? -22.735 -14.079 34.255 1.00 92.44 188 ALA A O 1
ATOM 1474 N N . ARG A 1 189 ? -22.031 -16.213 34.325 1.00 92.94 189 ARG A N 1
ATOM 1475 C CA . ARG A 1 189 ? -20.659 -15.879 34.712 1.00 92.94 189 ARG A CA 1
ATOM 1476 C C . ARG A 1 189 ? -19.937 -15.226 33.534 1.00 92.94 189 ARG A C 1
ATOM 1478 O O . ARG A 1 189 ? -19.833 -15.829 32.469 1.00 92.94 189 ARG A O 1
ATOM 1485 N N . VAL A 1 190 ? -19.379 -14.040 33.759 1.00 94.56 190 VAL A N 1
ATOM 1486 C CA . VAL A 1 190 ? -18.546 -13.336 32.777 1.00 94.56 190 VAL A CA 1
ATOM 1487 C C . VAL A 1 190 ? -17.134 -13.951 32.786 1.00 94.56 190 VAL A C 1
ATOM 1489 O O . VAL A 1 190 ? -16.469 -13.918 33.826 1.00 94.56 190 VAL A O 1
ATOM 1492 N N . PRO A 1 191 ? -16.675 -14.571 31.683 1.00 93.56 191 PRO A N 1
ATOM 1493 C CA . PRO A 1 191 ? -15.334 -15.134 31.568 1.00 93.56 191 PRO A CA 1
ATOM 1494 C C . PRO A 1 191 ? -14.278 -14.038 31.363 1.00 93.56 191 PRO A C 1
ATOM 1496 O O . PRO A 1 191 ? -14.578 -12.916 30.960 1.00 93.56 191 PRO A O 1
ATOM 1499 N N . GLU A 1 192 ? -13.008 -14.373 31.591 1.00 92.19 192 GLU A N 1
ATOM 1500 C CA . GLU A 1 192 ? -11.903 -13.462 31.284 1.00 92.19 192 GLU A CA 1
ATOM 1501 C C . GLU A 1 192 ? -11.622 -13.412 29.779 1.00 92.19 192 GLU A C 1
ATOM 1503 O O . GLU A 1 192 ? -11.625 -14.444 29.106 1.00 92.19 192 GLU A O 1
ATOM 1508 N N . ILE A 1 193 ? -11.256 -12.238 29.258 1.00 89.19 193 ILE A N 1
ATOM 1509 C CA . ILE A 1 193 ? -10.965 -12.032 27.827 1.00 89.19 193 ILE A CA 1
ATOM 1510 C C . ILE A 1 193 ? -9.910 -13.003 27.273 1.00 89.19 193 ILE A C 1
ATOM 1512 O O . ILE A 1 193 ? -10.018 -13.455 26.138 1.00 89.19 193 ILE A O 1
ATOM 1516 N N . ARG A 1 194 ? -8.915 -13.381 28.089 1.00 91.12 194 ARG A N 1
ATOM 1517 C CA . ARG A 1 194 ? -7.835 -14.312 27.712 1.00 91.12 194 ARG A CA 1
ATOM 1518 C C . ARG A 1 194 ? -8.318 -15.746 27.509 1.00 91.12 194 ARG A C 1
ATOM 1520 O O . ARG A 1 194 ? -7.646 -16.515 26.834 1.00 91.12 194 ARG A O 1
ATOM 1527 N N . SER A 1 195 ? -9.447 -16.105 28.117 1.00 90.75 195 SER A N 1
ATOM 1528 C CA . SER A 1 195 ? -10.048 -17.435 27.992 1.00 90.75 195 SER A CA 1
ATOM 1529 C C . SER A 1 195 ? -10.931 -17.578 26.749 1.00 90.75 195 SER A C 1
ATOM 1531 O O . SER A 1 195 ? -11.325 -18.690 26.405 1.00 90.75 195 SER A O 1
ATOM 1533 N N . LEU A 1 196 ? -11.236 -16.468 26.067 1.00 91.19 196 LEU A N 1
ATOM 1534 C CA . LEU A 1 196 ? -12.097 -16.455 24.892 1.00 91.19 196 LEU A CA 1
ATOM 1535 C C . LEU A 1 196 ? -11.348 -16.865 23.625 1.00 91.19 196 LEU A C 1
ATOM 1537 O O . LEU A 1 196 ? -10.158 -16.596 23.457 1.00 91.19 196 LEU A O 1
ATOM 1541 N N . SER A 1 197 ? -12.074 -17.464 22.680 1.00 90.12 197 SER A N 1
ATOM 1542 C CA . SER A 1 197 ? -11.514 -17.800 21.374 1.00 90.12 197 SER A CA 1
ATOM 1543 C C . SER A 1 197 ? -11.155 -16.539 20.586 1.00 90.12 197 SER A C 1
ATOM 1545 O O . SER A 1 197 ? -11.932 -15.573 20.539 1.00 90.12 197 SER A O 1
ATOM 1547 N N . ALA A 1 198 ? -10.006 -16.582 19.911 1.00 92.81 198 ALA A N 1
ATOM 1548 C CA . ALA A 1 198 ? -9.588 -15.535 18.992 1.00 92.81 198 ALA A CA 1
ATOM 1549 C C . ALA A 1 198 ? -10.588 -15.383 17.835 1.00 92.81 198 ALA A C 1
ATOM 1551 O O . ALA A 1 198 ? -11.170 -16.359 17.353 1.00 92.81 198 ALA A O 1
ATOM 1552 N N . ILE A 1 199 ? -10.776 -14.146 17.383 1.00 95.81 199 ILE A N 1
ATOM 1553 C CA . ILE A 1 199 ? -11.602 -13.845 16.215 1.00 95.81 199 ILE A CA 1
ATOM 1554 C C . ILE A 1 199 ? -10.804 -14.255 14.972 1.00 95.81 199 ILE A C 1
ATOM 1556 O O . ILE A 1 199 ? -9.607 -13.987 14.873 1.00 95.81 199 ILE A O 1
ATOM 1560 N N . GLY A 1 200 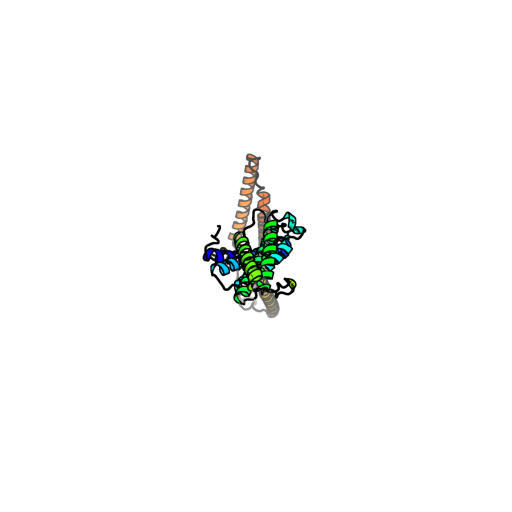? -11.448 -14.953 14.035 1.00 94.69 200 GLY A N 1
ATOM 1561 C CA . GLY A 1 200 ? -10.814 -15.291 12.759 1.00 94.69 200 GLY A CA 1
ATOM 1562 C C . GLY A 1 200 ? -10.490 -14.035 11.946 1.00 94.69 200 GLY A C 1
ATOM 1563 O O . GLY A 1 200 ? -11.051 -12.975 12.188 1.00 94.69 200 GLY A O 1
ATOM 1564 N N . LYS A 1 201 ? -9.635 -14.158 10.934 1.00 96.44 201 LYS A N 1
ATOM 1565 C CA . LYS A 1 201 ? -9.217 -13.027 10.098 1.00 96.44 201 LYS A CA 1
ATOM 1566 C C . LYS A 1 201 ? -9.589 -13.257 8.639 1.00 96.44 201 LYS A C 1
ATOM 1568 O O . LYS A 1 201 ? -9.521 -14.388 8.157 1.00 96.44 201 LYS A O 1
ATOM 1573 N N . ALA A 1 202 ? -10.013 -12.202 7.948 1.00 97.00 202 ALA A N 1
ATOM 1574 C CA . ALA A 1 202 ? -10.365 -12.246 6.530 1.00 97.00 202 ALA A CA 1
ATOM 1575 C C . ALA A 1 202 ? -9.575 -11.193 5.741 1.00 97.00 202 ALA A C 1
ATOM 1577 O O . ALA A 1 202 ? -9.882 -10.002 5.800 1.00 97.00 202 ALA A O 1
ATOM 1578 N N . VAL A 1 203 ? -8.575 -11.643 4.981 1.00 96.19 203 VAL A N 1
ATOM 1579 C CA . VAL A 1 203 ? -7.762 -10.793 4.098 1.00 96.19 203 VAL A CA 1
ATOM 1580 C C . VAL A 1 203 ? -8.531 -10.519 2.808 1.00 96.19 203 VAL A C 1
ATOM 1582 O O . VAL A 1 203 ? -8.771 -11.434 2.023 1.00 96.19 203 VAL A O 1
ATOM 1585 N N . LEU A 1 204 ? -8.923 -9.262 2.595 1.00 95.31 204 LEU A N 1
ATOM 1586 C CA . LEU A 1 204 ? -9.602 -8.812 1.373 1.00 95.31 204 LEU A CA 1
ATOM 1587 C C . LEU A 1 204 ? -8.704 -7.894 0.542 1.00 95.31 204 LEU A C 1
ATOM 1589 O O . LEU A 1 204 ? -8.716 -7.964 -0.686 1.00 95.31 204 LEU A O 1
ATOM 1593 N N . ALA A 1 205 ? -7.900 -7.065 1.208 1.00 96.00 205 ALA A N 1
ATOM 1594 C CA . ALA A 1 205 ? -6.925 -6.207 0.560 1.00 96.00 205 ALA A CA 1
ATOM 1595 C C . ALA A 1 205 ? -5.612 -6.947 0.282 1.00 96.00 205 ALA A C 1
ATOM 1597 O O . ALA A 1 205 ? -5.073 -7.644 1.142 1.00 96.00 205 ALA A O 1
ATOM 1598 N N . LYS A 1 206 ? -5.064 -6.740 -0.917 1.00 96.50 206 LYS A N 1
ATOM 1599 C CA . LYS A 1 206 ? -3.723 -7.196 -1.298 1.00 96.50 206 LYS A CA 1
ATOM 1600 C C . LYS A 1 206 ? -3.014 -6.129 -2.136 1.00 96.50 206 LYS A C 1
ATOM 1602 O O . LYS A 1 206 ? -3.690 -5.420 -2.882 1.00 96.50 206 LYS A O 1
ATOM 1607 N N . PRO A 1 207 ? -1.677 -6.016 -2.069 1.00 96.06 207 PRO A N 1
ATOM 1608 C CA . PRO A 1 207 ? -0.937 -5.160 -2.990 1.00 96.06 207 PRO A CA 1
ATOM 1609 C C . PRO A 1 207 ? -1.218 -5.576 -4.438 1.00 96.06 207 PRO A C 1
ATOM 1611 O O . PRO A 1 207 ? -1.166 -6.765 -4.769 1.00 96.06 207 PRO A O 1
ATOM 1614 N N . LEU A 1 208 ? -1.552 -4.613 -5.298 1.00 95.56 208 LEU A N 1
ATOM 1615 C CA . LEU A 1 208 ? -1.767 -4.884 -6.720 1.00 95.56 208 LEU A CA 1
ATOM 1616 C C . LEU A 1 208 ? -0.443 -4.786 -7.484 1.00 95.56 208 LEU A C 1
ATOM 1618 O O . LEU A 1 208 ? 0.327 -3.864 -7.228 1.00 95.56 208 LEU A O 1
ATOM 1622 N N . PRO A 1 209 ? -0.166 -5.693 -8.436 1.00 93.62 209 PRO A N 1
ATOM 1623 C CA . PRO A 1 209 ? 1.044 -5.599 -9.241 1.00 93.62 209 PRO A CA 1
ATOM 1624 C C . PRO A 1 209 ? 1.050 -4.286 -10.029 1.00 93.62 209 PRO A C 1
ATOM 1626 O O . PRO A 1 209 ? 0.020 -3.865 -10.565 1.00 93.62 209 PRO A O 1
ATOM 1629 N N . VAL A 1 210 ? 2.218 -3.648 -10.097 1.00 92.19 210 VAL A N 1
ATOM 1630 C CA . VAL A 1 210 ? 2.394 -2.420 -10.872 1.00 92.19 210 VAL A CA 1
ATOM 1631 C C . VAL A 1 210 ? 2.258 -2.755 -12.359 1.00 92.19 210 VAL A C 1
ATOM 1633 O O . VAL A 1 210 ? 2.986 -3.623 -12.847 1.00 92.19 210 VAL A O 1
ATOM 1636 N N . PRO A 1 211 ? 1.324 -2.118 -13.087 1.00 89.12 211 PRO A N 1
ATOM 1637 C CA . PRO A 1 211 ? 1.195 -2.343 -14.516 1.00 89.12 211 PRO A CA 1
ATOM 1638 C C . PRO A 1 211 ? 2.421 -1.790 -15.248 1.00 89.12 211 PRO A C 1
ATOM 1640 O O . PRO A 1 211 ? 2.974 -0.764 -14.863 1.00 89.12 211 PRO A O 1
ATOM 1643 N N . GLU A 1 212 ? 2.799 -2.427 -16.355 1.00 84.56 212 GLU A N 1
ATOM 1644 C CA . GLU A 1 212 ? 3.882 -1.941 -17.223 1.00 84.56 212 GLU A CA 1
ATOM 1645 C C . GLU A 1 212 ? 3.575 -0.544 -17.792 1.00 84.56 212 GLU A C 1
ATOM 1647 O O . GLU A 1 212 ? 4.468 0.278 -17.987 1.00 84.56 212 GLU A O 1
ATOM 1652 N N . LYS A 1 213 ? 2.286 -0.250 -18.014 1.00 83.50 213 LYS A N 1
ATOM 1653 C CA . LYS A 1 213 ? 1.790 1.051 -18.467 1.00 83.50 213 LYS A CA 1
ATOM 1654 C C . LYS A 1 213 ? 0.677 1.536 -17.545 1.00 83.50 213 LYS A C 1
ATOM 1656 O O . LYS A 1 213 ? -0.357 0.885 -17.417 1.00 83.50 213 LYS A O 1
ATOM 1661 N N . PHE A 1 214 ? 0.876 2.702 -16.934 1.00 82.69 214 PHE A N 1
ATOM 1662 C CA . PHE A 1 214 ? -0.150 3.355 -16.112 1.00 82.69 214 PHE A CA 1
ATOM 1663 C C . PHE A 1 214 ? -1.235 4.032 -16.954 1.00 82.69 214 PHE A C 1
ATOM 1665 O O . PHE A 1 214 ? -2.402 4.024 -16.573 1.00 82.69 214 PHE A O 1
ATOM 1672 N N . SER A 1 215 ? -0.857 4.592 -18.106 1.00 82.44 215 SER A N 1
ATOM 1673 C CA . SER A 1 215 ? -1.795 5.154 -19.078 1.00 82.44 215 SER A CA 1
ATOM 1674 C C . SER A 1 215 ? -2.042 4.150 -20.197 1.00 82.44 215 SER A C 1
ATOM 1676 O O . SER A 1 215 ? -1.103 3.684 -20.842 1.00 82.44 215 SER A O 1
ATOM 1678 N N . THR A 1 216 ? -3.310 3.840 -20.449 1.00 71.38 216 THR A N 1
ATOM 1679 C CA . THR A 1 216 ? -3.749 3.090 -21.635 1.00 71.38 216 THR A CA 1
ATOM 1680 C C . THR A 1 216 ? -4.018 4.002 -22.832 1.00 71.38 216 THR A C 1
ATOM 1682 O O . THR A 1 216 ? -4.145 3.521 -23.956 1.00 71.38 216 THR A O 1
ATOM 1685 N N . SER A 1 217 ? -4.073 5.317 -22.614 1.00 68.56 217 SER A N 1
ATOM 1686 C CA . SER A 1 217 ? -4.287 6.333 -23.639 1.00 68.56 217 SER A CA 1
ATOM 1687 C C . SER A 1 217 ? -2.965 7.026 -23.964 1.00 68.56 217 SER A C 1
ATOM 1689 O O . SER A 1 217 ? -2.574 7.997 -23.313 1.00 68.56 217 SER A O 1
ATOM 1691 N N . GLY A 1 218 ? -2.254 6.505 -24.957 1.00 72.81 218 GLY A N 1
ATOM 1692 C CA . GLY A 1 218 ? -1.049 7.130 -25.490 1.00 72.81 218 GLY A CA 1
ATOM 1693 C C . GLY A 1 218 ? -0.364 6.225 -26.503 1.00 72.81 218 GLY A C 1
ATOM 1694 O O . GLY A 1 218 ? -0.126 5.050 -26.227 1.00 72.81 218 GLY A O 1
ATOM 1695 N N . GLN A 1 219 ? -0.059 6.767 -27.681 1.00 81.88 219 GLN A N 1
ATOM 1696 C CA . GLN A 1 219 ? 0.837 6.101 -28.619 1.00 81.88 219 GLN A CA 1
ATOM 1697 C C . GLN A 1 219 ? 2.254 6.129 -28.038 1.00 81.88 219 GLN A C 1
ATOM 1699 O O . GLN A 1 219 ? 2.686 7.147 -27.497 1.00 81.88 219 GLN A O 1
ATOM 1704 N N . ASP A 1 220 ? 2.976 5.017 -28.148 1.00 84.31 220 ASP A N 1
ATOM 1705 C CA . ASP A 1 220 ? 4.392 4.985 -27.798 1.00 84.31 220 ASP A CA 1
ATOM 1706 C C . ASP A 1 220 ? 5.181 5.857 -28.785 1.00 84.31 220 ASP A C 1
ATOM 1708 O O . ASP A 1 220 ? 5.316 5.510 -29.962 1.00 84.31 220 ASP A O 1
ATOM 1712 N N . LEU A 1 221 ? 5.686 6.996 -28.298 1.00 88.00 221 LEU A N 1
ATOM 1713 C CA . LEU A 1 221 ? 6.458 7.960 -29.086 1.00 88.00 221 LEU A CA 1
ATOM 1714 C C . LEU A 1 221 ? 7.715 7.331 -29.701 1.00 88.00 221 LEU A C 1
ATOM 1716 O O . LEU A 1 221 ? 8.179 7.784 -30.745 1.00 88.00 221 LEU A O 1
ATOM 1720 N N . PHE A 1 222 ? 8.246 6.282 -29.070 1.00 88.81 222 PHE A N 1
ATOM 1721 C CA . PHE A 1 222 ? 9.475 5.613 -29.473 1.00 88.81 222 PHE A CA 1
ATOM 1722 C C . PHE A 1 222 ? 9.234 4.157 -29.878 1.00 88.81 222 PHE A C 1
ATOM 1724 O O . PHE A 1 222 ? 10.187 3.392 -29.964 1.00 88.81 222 PHE A O 1
ATOM 1731 N N . GLY A 1 223 ? 7.998 3.769 -30.214 1.00 85.81 223 GLY A N 1
ATOM 1732 C CA . GLY A 1 223 ? 7.694 2.389 -30.620 1.00 85.81 223 GLY A CA 1
ATOM 1733 C C . GLY A 1 223 ? 8.440 1.931 -31.884 1.00 85.81 223 GLY A C 1
ATOM 1734 O O . GLY A 1 223 ? 8.640 0.738 -32.091 1.00 85.81 223 GLY A O 1
ATOM 1735 N N . ALA A 1 224 ? 8.883 2.874 -32.725 1.00 87.75 224 ALA A N 1
ATOM 1736 C CA . ALA A 1 224 ? 9.734 2.608 -33.889 1.00 87.75 224 ALA A CA 1
ATOM 1737 C C . ALA A 1 224 ? 11.244 2.643 -33.572 1.00 87.75 224 ALA A C 1
ATOM 1739 O O . ALA A 1 224 ? 12.059 2.285 -34.424 1.00 87.75 224 ALA A O 1
ATOM 1740 N N . LEU A 1 225 ? 11.635 3.098 -32.377 1.00 90.56 225 LEU A N 1
ATOM 1741 C CA . LEU A 1 225 ? 13.031 3.165 -31.964 1.00 90.56 225 LEU A CA 1
ATOM 1742 C C . LEU A 1 225 ? 13.516 1.766 -31.591 1.00 90.56 225 LEU A C 1
ATOM 1744 O O . LEU A 1 225 ? 12.992 1.112 -30.691 1.00 90.56 225 LEU A O 1
ATOM 1748 N N . LEU A 1 226 ? 14.561 1.314 -32.273 1.00 88.69 226 LEU A N 1
ATOM 1749 C CA . LEU A 1 226 ? 15.155 0.018 -31.999 1.00 88.69 226 LEU A CA 1
ATOM 1750 C C . LEU A 1 226 ? 15.906 0.043 -30.652 1.00 88.69 226 LEU A C 1
ATOM 1752 O O . LEU A 1 226 ? 16.708 0.957 -30.430 1.00 88.69 226 LEU A O 1
ATOM 1756 N N . PRO A 1 227 ? 15.733 -0.964 -29.774 1.00 93.06 227 PRO A N 1
ATOM 1757 C CA . PRO A 1 227 ? 16.497 -1.046 -28.536 1.00 93.06 227 PRO A CA 1
ATOM 1758 C C . PRO A 1 227 ? 18.009 -1.048 -28.789 1.00 93.06 227 PRO A C 1
ATOM 1760 O O . PRO A 1 227 ? 18.505 -1.697 -29.716 1.00 93.06 227 PRO A O 1
ATOM 1763 N N . VAL A 1 228 ? 18.762 -0.374 -27.914 1.00 92.38 228 VAL A N 1
ATOM 1764 C CA . VAL A 1 228 ? 20.230 -0.267 -28.015 1.00 92.38 228 VAL A CA 1
ATOM 1765 C C . VAL A 1 228 ? 20.892 -1.644 -28.038 1.00 92.38 228 VAL A C 1
ATOM 1767 O O . VAL A 1 228 ? 21.844 -1.847 -28.784 1.00 92.38 228 VAL A O 1
ATOM 1770 N N . SER A 1 229 ? 20.358 -2.611 -27.290 1.00 93.44 229 SER A N 1
ATOM 1771 C CA . SER A 1 229 ? 20.839 -3.997 -27.285 1.00 93.44 229 SER A CA 1
ATOM 1772 C C . SER A 1 229 ? 20.776 -4.645 -28.670 1.00 93.44 229 SER A C 1
ATOM 1774 O O . SER A 1 229 ? 21.719 -5.326 -29.070 1.00 93.44 229 SER A O 1
ATOM 1776 N N . VAL A 1 230 ? 19.705 -4.395 -29.430 1.00 93.44 230 VAL A N 1
ATOM 1777 C CA . VAL A 1 230 ? 19.552 -4.912 -30.794 1.00 93.44 230 VAL A CA 1
ATOM 1778 C C . VAL A 1 230 ? 20.480 -4.166 -31.747 1.00 93.44 230 VAL A C 1
ATOM 1780 O O . VAL A 1 230 ? 21.165 -4.805 -32.537 1.00 93.44 230 VAL A O 1
ATOM 1783 N N . SER A 1 231 ? 20.589 -2.839 -31.630 1.00 91.00 231 SER A N 1
ATOM 1784 C CA . SER A 1 231 ? 21.540 -2.053 -32.433 1.00 91.00 231 SER A CA 1
ATOM 1785 C C . SER A 1 231 ? 22.991 -2.516 -32.220 1.00 91.00 231 SER A C 1
ATOM 1787 O O . SER A 1 231 ? 23.715 -2.783 -33.179 1.00 91.00 231 SER A O 1
ATOM 1789 N N . GLN A 1 232 ? 23.397 -2.733 -30.965 1.00 93.44 232 GLN A N 1
ATOM 1790 C CA . GLN A 1 232 ? 24.709 -3.283 -30.618 1.00 93.44 232 GLN A CA 1
ATOM 1791 C C . GLN A 1 232 ? 24.899 -4.711 -31.145 1.00 93.44 232 GLN A C 1
ATOM 1793 O O . GLN A 1 232 ? 25.989 -5.056 -31.601 1.00 93.44 232 GLN A O 1
ATOM 1798 N N . ALA A 1 233 ? 23.862 -5.554 -31.103 1.00 94.06 233 ALA A N 1
ATOM 1799 C CA . ALA A 1 233 ? 23.919 -6.902 -31.663 1.00 94.06 233 ALA A CA 1
ATOM 1800 C C . ALA A 1 233 ? 24.097 -6.879 -33.189 1.00 94.06 233 ALA A C 1
ATOM 1802 O O . ALA A 1 233 ? 24.927 -7.620 -33.715 1.00 94.06 233 ALA A O 1
ATOM 1803 N N . VAL A 1 234 ? 23.390 -5.989 -33.890 1.00 94.94 234 VAL A N 1
ATOM 1804 C CA . VAL A 1 234 ? 23.525 -5.791 -35.341 1.00 94.94 234 VAL A CA 1
ATOM 1805 C C . VAL A 1 234 ? 24.920 -5.277 -35.696 1.00 94.94 234 VAL A C 1
ATOM 1807 O O . VAL A 1 234 ? 25.543 -5.800 -36.614 1.00 94.94 234 VAL A O 1
ATOM 1810 N N . GLN A 1 235 ? 25.465 -4.320 -34.939 1.00 94.19 235 GLN A N 1
ATOM 1811 C CA . GLN A 1 235 ? 26.840 -3.848 -35.140 1.00 94.19 235 GLN A CA 1
ATOM 1812 C C . GLN A 1 235 ? 27.862 -4.977 -34.964 1.00 94.19 235 GLN A C 1
ATOM 1814 O O . GLN A 1 235 ? 28.734 -5.156 -35.813 1.00 94.19 235 GLN A O 1
ATOM 1819 N N . LYS A 1 236 ? 27.732 -5.782 -33.900 1.00 95.12 236 LYS A N 1
ATOM 1820 C CA . LYS A 1 236 ? 28.591 -6.959 -33.681 1.00 95.12 236 LYS A CA 1
ATOM 1821 C C . LYS A 1 236 ? 28.477 -7.963 -34.830 1.00 95.12 236 LYS A C 1
ATOM 1823 O O . LYS A 1 236 ? 29.490 -8.506 -35.268 1.00 95.12 236 LYS A O 1
ATOM 1828 N N . PHE A 1 237 ? 27.264 -8.190 -35.329 1.00 96.62 237 PHE A N 1
ATOM 1829 C CA . PHE A 1 237 ? 27.020 -9.056 -36.477 1.00 96.62 237 PHE A CA 1
ATOM 1830 C C . PHE A 1 237 ? 27.697 -8.532 -37.752 1.00 96.62 237 PHE A C 1
ATOM 1832 O O . PHE A 1 237 ? 28.391 -9.297 -38.417 1.00 96.62 237 PHE A O 1
ATOM 1839 N N . GLU A 1 238 ? 27.563 -7.243 -38.076 1.00 95.88 238 GLU A N 1
ATOM 1840 C CA . GLU A 1 238 ? 28.177 -6.651 -39.275 1.00 95.88 238 GLU A CA 1
ATOM 1841 C C . GLU A 1 238 ? 29.710 -6.664 -39.217 1.00 95.88 238 GLU A C 1
ATOM 1843 O O . GLU A 1 238 ? 30.359 -6.973 -40.221 1.00 95.88 238 GLU A O 1
ATOM 1848 N N . VAL A 1 239 ? 30.303 -6.427 -38.040 1.00 96.56 239 VAL A N 1
ATOM 1849 C CA . VAL A 1 239 ? 31.752 -6.599 -37.835 1.00 96.56 239 VAL A CA 1
ATOM 1850 C C . VAL A 1 239 ? 32.154 -8.041 -38.135 1.00 96.56 239 VAL A C 1
ATOM 1852 O O . VAL A 1 239 ? 33.045 -8.275 -38.950 1.00 96.56 239 VAL A O 1
ATOM 1855 N N . ARG A 1 240 ? 31.446 -9.022 -37.561 1.00 96.25 240 ARG A N 1
ATOM 1856 C CA . ARG A 1 240 ? 31.770 -10.439 -37.755 1.00 96.25 240 ARG A CA 1
ATOM 1857 C C . ARG A 1 240 ? 31.602 -10.895 -39.203 1.00 96.25 240 ARG A C 1
ATOM 1859 O O . ARG A 1 240 ? 32.430 -11.640 -39.720 1.00 96.25 240 ARG A O 1
ATOM 1866 N N . LYS A 1 241 ? 30.543 -10.442 -39.870 1.00 96.88 241 LYS A N 1
ATOM 1867 C CA . LYS A 1 241 ? 30.306 -10.686 -41.296 1.00 96.88 241 LYS A CA 1
ATOM 1868 C C . LYS A 1 241 ? 31.446 -10.118 -42.138 1.00 96.88 241 LYS A C 1
ATOM 1870 O O . LYS A 1 241 ? 31.957 -10.814 -43.009 1.00 96.88 241 LYS A O 1
ATOM 1875 N N . THR A 1 242 ? 31.873 -8.891 -41.848 1.00 95.94 242 THR A N 1
ATOM 1876 C CA . THR A 1 242 ? 32.980 -8.234 -42.552 1.00 95.94 242 THR A CA 1
ATOM 1877 C C . THR A 1 242 ? 34.297 -8.982 -42.350 1.00 95.94 242 THR A C 1
ATOM 1879 O O . THR A 1 242 ? 35.022 -9.196 -43.316 1.00 95.94 242 THR A O 1
ATOM 1882 N N . GLU A 1 243 ? 34.591 -9.442 -41.131 1.00 95.94 243 GLU A N 1
ATOM 1883 C CA . GLU A 1 243 ? 35.765 -10.279 -40.846 1.00 95.94 243 GLU A CA 1
ATOM 1884 C C . GLU A 1 243 ? 35.765 -11.573 -41.666 1.00 95.94 243 GLU A C 1
ATOM 1886 O O . GLU A 1 243 ? 36.775 -11.902 -42.283 1.00 95.94 243 GLU A O 1
ATOM 1891 N N . ILE A 1 244 ? 34.636 -12.290 -41.700 1.00 95.69 244 ILE A N 1
ATOM 1892 C CA . ILE A 1 244 ? 34.512 -13.552 -42.442 1.00 95.69 244 ILE A CA 1
ATOM 1893 C C . ILE A 1 244 ? 34.684 -13.302 -43.940 1.00 95.69 244 ILE A C 1
ATOM 1895 O O . ILE A 1 244 ? 35.497 -13.961 -44.583 1.00 95.69 244 ILE A O 1
ATOM 1899 N N . VAL A 1 245 ? 33.962 -12.325 -44.494 1.00 95.75 245 VAL A N 1
ATOM 1900 C CA . VAL A 1 245 ? 34.033 -11.998 -45.923 1.00 95.75 245 VAL A CA 1
ATOM 1901 C C . VAL A 1 245 ? 35.443 -11.555 -46.310 1.00 95.75 245 VAL A C 1
ATOM 1903 O O . VAL A 1 245 ? 35.981 -12.044 -47.299 1.00 95.75 245 VAL A O 1
ATOM 1906 N N . ASN A 1 246 ? 36.082 -10.687 -45.523 1.00 93.88 246 ASN A N 1
ATOM 1907 C CA . ASN A 1 246 ? 37.448 -10.243 -45.800 1.00 93.88 246 ASN A CA 1
ATOM 1908 C C . ASN A 1 246 ? 38.469 -11.372 -45.643 1.00 93.88 246 ASN A C 1
ATOM 1910 O O . ASN A 1 246 ? 39.409 -11.439 -46.432 1.00 93.88 246 ASN A O 1
ATOM 1914 N N . GLY A 1 247 ? 38.282 -12.266 -44.669 1.00 94.81 247 GLY A N 1
ATOM 1915 C CA . GLY A 1 247 ? 39.105 -13.464 -44.509 1.00 94.81 247 GLY A CA 1
ATOM 1916 C C . GLY A 1 247 ? 39.017 -14.379 -45.730 1.00 94.81 247 GLY A C 1
ATOM 1917 O O . GLY A 1 247 ? 40.041 -14.810 -46.257 1.00 94.81 247 GLY A O 1
ATOM 1918 N N . GLU A 1 248 ? 37.807 -14.600 -46.242 1.00 92.94 248 GLU A N 1
ATOM 1919 C CA . GLU A 1 248 ? 37.580 -15.388 -47.454 1.00 92.94 248 GLU A CA 1
ATOM 1920 C C . GLU A 1 248 ? 38.137 -14.715 -48.713 1.00 92.94 248 GLU A C 1
ATOM 1922 O O . GLU A 1 248 ? 38.815 -15.363 -49.509 1.00 92.94 248 GLU A O 1
ATOM 1927 N N . ILE A 1 249 ? 37.948 -13.400 -48.869 1.00 90.88 249 ILE A N 1
ATOM 1928 C CA . ILE A 1 249 ? 38.548 -12.628 -49.967 1.00 90.88 249 ILE A CA 1
ATOM 1929 C C . ILE A 1 249 ? 40.077 -12.696 -49.903 1.00 90.88 249 ILE A C 1
ATOM 1931 O O . ILE A 1 249 ? 40.719 -12.883 -50.935 1.00 90.88 249 ILE A O 1
ATOM 1935 N N . ALA A 1 250 ? 40.678 -12.550 -48.719 1.00 90.62 250 ALA A N 1
ATOM 1936 C CA . ALA A 1 250 ? 42.125 -12.635 -48.546 1.00 90.62 250 ALA A CA 1
ATOM 1937 C C . ALA A 1 250 ? 42.647 -14.030 -48.912 1.00 90.62 250 ALA A C 1
ATOM 1939 O O . ALA A 1 250 ? 43.632 -14.137 -49.642 1.00 90.62 250 ALA A O 1
ATOM 1940 N N . ARG A 1 251 ? 41.946 -15.087 -48.485 1.00 92.31 251 ARG A N 1
ATOM 1941 C CA . ARG A 1 251 ? 42.264 -16.477 -48.833 1.00 92.31 251 ARG A CA 1
ATOM 1942 C C . ARG A 1 251 ? 42.191 -16.716 -50.339 1.00 92.31 251 ARG A C 1
ATOM 1944 O O . ARG A 1 251 ? 43.142 -17.244 -50.911 1.00 92.31 251 ARG A O 1
ATOM 1951 N N . LEU A 1 252 ? 41.108 -16.283 -50.988 1.00 88.56 252 LEU A N 1
ATOM 1952 C CA . LEU A 1 252 ? 40.957 -16.385 -52.440 1.00 88.56 252 LEU A CA 1
ATOM 1953 C C . LEU A 1 252 ? 42.045 -15.591 -53.165 1.00 88.56 252 LEU A C 1
ATOM 1955 O O . LEU A 1 252 ? 42.666 -16.124 -54.071 1.00 88.56 252 LEU A O 1
ATOM 1959 N N . ARG A 1 253 ? 42.353 -14.358 -52.740 1.00 84.06 253 ARG A N 1
ATOM 1960 C CA . ARG A 1 253 ? 43.444 -13.557 -53.326 1.00 84.06 253 ARG A CA 1
ATOM 1961 C C . ARG A 1 253 ? 44.798 -14.234 -53.180 1.00 84.06 253 ARG A C 1
ATOM 1963 O O . ARG A 1 253 ? 45.561 -14.234 -54.138 1.00 84.06 253 ARG A O 1
ATOM 1970 N N . GLN A 1 254 ? 45.091 -14.819 -52.022 1.00 85.56 254 GLN A N 1
ATOM 1971 C CA . GLN A 1 254 ? 46.331 -15.556 -51.798 1.00 85.56 254 GLN A CA 1
ATOM 1972 C C . GLN A 1 254 ? 46.417 -16.783 -52.716 1.00 85.56 254 GLN A C 1
ATOM 1974 O O . GLN A 1 254 ? 47.461 -17.022 -53.317 1.00 85.56 254 GLN A O 1
ATOM 1979 N N . GLN A 1 255 ? 45.319 -17.528 -52.873 1.00 85.94 255 GLN A N 1
ATOM 1980 C CA . GLN A 1 255 ? 45.246 -18.665 -53.792 1.00 85.94 255 GLN A CA 1
ATOM 1981 C C . GLN A 1 255 ? 45.340 -18.238 -55.259 1.00 85.94 255 GLN A C 1
ATOM 1983 O O . GLN A 1 255 ? 46.056 -18.878 -56.018 1.00 85.94 255 GLN A O 1
ATOM 1988 N N . THR A 1 256 ? 44.690 -17.145 -55.659 1.00 79.12 256 THR A N 1
ATOM 1989 C CA . THR A 1 256 ? 44.813 -16.570 -57.003 1.00 79.12 256 THR A CA 1
ATOM 1990 C C . THR A 1 256 ? 46.221 -16.048 -57.248 1.00 79.12 256 THR A C 1
ATOM 1992 O O . THR A 1 256 ? 46.741 -16.234 -58.334 1.00 79.12 256 THR A O 1
ATOM 1995 N N . GLN A 1 257 ? 46.881 -15.433 -56.265 1.00 76.00 257 GLN A N 1
ATOM 1996 C CA . GLN A 1 257 ? 48.272 -14.996 -56.395 1.00 76.00 257 GLN A CA 1
ATOM 1997 C C . GLN A 1 257 ? 49.216 -16.194 -56.518 1.00 76.00 257 GLN A C 1
ATOM 1999 O O . GLN A 1 257 ? 50.127 -16.168 -57.341 1.00 76.00 257 GLN A O 1
ATOM 2004 N N . PHE A 1 258 ? 48.978 -17.253 -55.744 1.00 78.81 258 PHE A N 1
ATOM 2005 C CA . PHE A 1 258 ? 49.692 -18.518 -55.880 1.00 78.81 258 PHE A CA 1
ATOM 2006 C C . PHE A 1 258 ? 49.474 -19.127 -57.270 1.00 78.81 258 PHE A C 1
ATOM 2008 O O . PHE A 1 258 ? 50.442 -19.441 -57.956 1.00 78.81 258 PHE A O 1
ATOM 2015 N N . LEU A 1 259 ? 48.220 -19.209 -57.722 1.00 72.19 259 LEU A N 1
ATOM 2016 C CA . LEU A 1 259 ? 47.852 -19.693 -59.048 1.00 72.19 259 LEU A CA 1
ATOM 2017 C C . LEU A 1 259 ? 48.464 -18.829 -60.148 1.00 72.19 259 LEU A C 1
ATOM 2019 O O . LEU A 1 259 ? 49.015 -19.384 -61.077 1.00 72.19 259 LEU A O 1
ATOM 2023 N N . ASN A 1 260 ? 48.439 -17.502 -60.043 1.00 63.09 260 ASN A N 1
ATOM 2024 C CA . ASN A 1 260 ? 49.085 -16.592 -60.988 1.00 63.09 260 ASN A CA 1
ATOM 2025 C C . ASN A 1 260 ? 50.603 -16.763 -60.977 1.00 63.09 260 ASN A C 1
ATOM 2027 O O . ASN A 1 260 ? 51.218 -16.648 -62.024 1.00 63.09 260 ASN A O 1
ATOM 2031 N N . GLY A 1 261 ? 51.216 -17.068 -59.830 1.00 67.69 261 GLY A N 1
ATOM 2032 C CA . GLY A 1 261 ? 52.626 -17.451 -59.760 1.00 67.69 261 GLY A CA 1
ATOM 2033 C C . GLY A 1 261 ? 52.912 -18.743 -60.532 1.00 67.69 261 GLY A C 1
ATOM 2034 O O . GLY A 1 261 ? 53.899 -18.812 -61.260 1.00 67.69 261 GLY A O 1
ATOM 2035 N N . VAL A 1 262 ? 52.019 -19.733 -60.430 1.00 71.69 262 VAL A N 1
ATOM 2036 C CA . VAL A 1 262 ? 52.075 -20.987 -61.204 1.00 71.69 262 VAL A CA 1
ATOM 2037 C C . VAL A 1 262 ? 51.766 -20.754 -62.691 1.00 71.69 262 VAL A C 1
ATOM 2039 O O . VAL A 1 262 ? 52.438 -21.286 -63.559 1.00 71.69 262 VAL A O 1
ATOM 2042 N N . LEU A 1 263 ? 50.778 -19.932 -63.028 1.00 54.62 263 LEU A N 1
ATOM 2043 C CA . LEU A 1 263 ? 50.410 -19.624 -64.407 1.00 54.62 263 LEU A CA 1
ATOM 2044 C C . LEU A 1 263 ? 51.471 -18.748 -65.079 1.00 54.62 263 LEU A C 1
ATOM 2046 O O . LEU A 1 263 ? 51.764 -18.966 -66.246 1.00 54.62 263 LEU A O 1
ATOM 2050 N N . ALA A 1 264 ? 52.118 -17.838 -64.347 1.00 54.06 264 ALA A N 1
ATOM 2051 C CA . ALA A 1 264 ? 53.271 -17.074 -64.817 1.00 54.06 264 ALA A CA 1
ATOM 2052 C C . ALA A 1 264 ? 54.498 -17.970 -65.022 1.00 54.06 264 ALA A C 1
ATOM 2054 O O . ALA A 1 264 ? 55.205 -17.798 -66.012 1.00 54.06 264 ALA A O 1
ATOM 2055 N N . SER A 1 265 ? 54.724 -18.973 -64.159 1.00 65.62 265 SER A N 1
ATOM 2056 C CA . SER A 1 265 ? 55.744 -19.998 -64.428 1.00 65.62 265 SER A CA 1
ATOM 2057 C C . SER A 1 265 ? 55.392 -20.891 -65.629 1.00 65.62 265 SER A C 1
ATOM 2059 O O . SER A 1 265 ? 56.276 -21.546 -66.176 1.00 65.62 265 SER A O 1
ATOM 2061 N N . MET A 1 266 ? 54.130 -20.864 -66.080 1.00 54.94 266 MET A N 1
ATOM 2062 C CA . MET A 1 266 ? 53.601 -21.565 -67.258 1.00 54.94 266 MET A CA 1
ATOM 2063 C C . MET A 1 266 ? 53.219 -20.633 -68.432 1.00 54.94 266 MET A C 1
ATOM 2065 O O . MET A 1 266 ? 52.645 -21.099 -69.413 1.00 54.94 266 MET A O 1
ATOM 2069 N N . ASN A 1 267 ? 53.547 -19.337 -68.361 1.00 46.41 267 ASN A N 1
ATOM 2070 C CA . ASN A 1 267 ? 53.290 -18.311 -69.383 1.00 46.41 267 ASN A CA 1
ATOM 2071 C C . ASN A 1 267 ? 51.811 -18.117 -69.827 1.00 46.41 267 ASN A C 1
ATOM 2073 O O . ASN A 1 267 ? 51.531 -17.803 -70.984 1.00 46.41 267 ASN A O 1
ATOM 2077 N N . LEU A 1 268 ? 50.854 -18.274 -68.907 1.00 43.12 268 LEU A N 1
ATOM 2078 C CA . LEU A 1 268 ? 49.408 -18.054 -69.096 1.00 43.12 268 LEU A CA 1
ATOM 2079 C C . LEU A 1 268 ? 48.922 -16.955 -68.122 1.00 43.12 268 LEU A C 1
ATOM 2081 O O . LEU A 1 268 ? 49.458 -16.868 -67.020 1.00 43.12 268 LEU A O 1
ATOM 2085 N N . PRO A 1 269 ? 47.931 -16.100 -68.449 1.00 40.34 269 PRO A N 1
ATOM 2086 C CA . PRO A 1 269 ? 47.101 -16.039 -69.648 1.00 40.34 269 PRO A CA 1
ATOM 2087 C C . PRO A 1 269 ? 47.592 -14.984 -70.658 1.00 40.34 269 PRO A C 1
ATOM 2089 O O . PRO A 1 269 ? 46.802 -14.501 -71.458 1.00 40.34 269 PRO A O 1
ATOM 2092 N N . ALA A 1 270 ? 48.894 -14.665 -70.684 1.00 38.22 270 ALA A N 1
ATOM 2093 C CA . ALA A 1 270 ? 49.509 -13.818 -71.721 1.00 38.22 270 ALA A CA 1
ATOM 2094 C C . ALA A 1 270 ? 49.267 -14.325 -73.164 1.00 38.22 270 ALA A C 1
ATOM 2096 O O . ALA A 1 270 ? 49.522 -13.612 -74.127 1.00 38.22 270 ALA A O 1
ATOM 2097 N N . ALA A 1 271 ? 48.746 -15.545 -73.310 1.00 40.72 271 ALA A N 1
ATOM 2098 C CA . ALA A 1 271 ? 48.247 -16.102 -74.558 1.00 40.72 271 ALA A CA 1
ATOM 2099 C C . ALA A 1 271 ? 46.882 -15.541 -75.028 1.00 40.72 271 ALA A C 1
ATOM 2101 O O . ALA A 1 271 ? 46.540 -15.770 -76.182 1.00 40.72 271 ALA A O 1
ATOM 2102 N N . LEU A 1 272 ? 46.081 -14.868 -74.186 1.00 40.06 272 LEU A N 1
ATOM 2103 C CA . LEU A 1 272 ? 44.663 -14.581 -74.471 1.00 40.06 272 LEU A CA 1
ATOM 2104 C C . LEU A 1 272 ? 44.163 -13.240 -73.893 1.00 40.06 272 LEU A C 1
ATOM 2106 O O . LEU A 1 272 ? 43.215 -13.203 -73.125 1.00 40.06 272 LEU A O 1
ATOM 2110 N N . GLU A 1 273 ? 44.721 -12.136 -74.380 1.00 35.44 273 GLU A N 1
ATOM 2111 C CA . GLU A 1 273 ? 44.007 -10.848 -74.458 1.00 35.44 273 GLU A CA 1
ATOM 2112 C C . GLU A 1 273 ? 43.999 -9.961 -73.196 1.00 35.44 273 GLU A C 1
ATOM 2114 O O . GLU A 1 273 ? 43.511 -10.281 -72.113 1.00 35.44 273 GLU A O 1
ATOM 2119 N N . ASP A 1 274 ? 44.547 -8.769 -73.418 1.00 35.06 274 ASP A N 1
ATOM 2120 C CA . ASP A 1 274 ? 44.656 -7.612 -72.539 1.00 35.06 274 ASP A CA 1
ATOM 2121 C C . ASP A 1 274 ? 43.726 -6.518 -73.090 1.00 35.06 274 ASP A C 1
ATOM 2123 O O . ASP A 1 274 ? 43.730 -6.290 -74.298 1.00 35.06 274 ASP A O 1
ATOM 2127 N N . THR A 1 275 ? 42.929 -5.848 -72.247 1.00 36.56 275 THR A N 1
ATOM 2128 C CA . THR A 1 275 ? 42.576 -4.424 -72.446 1.00 36.56 275 THR A CA 1
ATOM 2129 C C . THR A 1 275 ? 41.958 -3.763 -71.196 1.00 36.56 275 THR A C 1
ATOM 2131 O O . THR A 1 275 ? 40.785 -3.914 -70.869 1.00 36.56 275 THR A O 1
ATOM 2134 N N . THR A 1 276 ? 42.809 -2.983 -70.519 1.00 43.84 276 THR A N 1
ATOM 2135 C CA . THR A 1 276 ? 42.684 -1.557 -70.118 1.00 43.84 276 THR A CA 1
ATOM 2136 C C . THR A 1 276 ? 41.488 -1.005 -69.315 1.00 43.84 276 THR A C 1
ATOM 2138 O O . THR A 1 276 ? 40.372 -0.866 -69.806 1.00 43.84 276 THR A O 1
ATOM 2141 N N . GLY A 1 277 ? 41.829 -0.412 -68.164 1.00 37.41 277 GLY A N 1
ATOM 2142 C CA . GLY A 1 277 ? 41.279 0.839 -67.609 1.00 37.41 277 GLY A CA 1
ATOM 2143 C C . GLY A 1 277 ? 42.305 1.407 -66.607 1.00 37.41 277 GLY A C 1
ATOM 2144 O O . GLY A 1 277 ? 43.155 0.659 -66.141 1.00 37.41 277 GLY A O 1
ATOM 2145 N N . ASN A 1 278 ? 42.357 2.664 -66.173 1.00 49.19 278 ASN A N 1
ATOM 2146 C CA . ASN A 1 278 ? 41.688 3.927 -66.476 1.00 49.19 278 ASN A CA 1
ATOM 2147 C C . ASN A 1 278 ? 42.489 5.006 -65.701 1.00 49.19 278 ASN A C 1
ATOM 2149 O O . ASN A 1 278 ? 43.055 4.698 -64.651 1.00 49.19 278 ASN A O 1
ATOM 2153 N N . SER A 1 279 ? 42.498 6.264 -66.144 1.00 50.75 279 SER A N 1
ATOM 2154 C CA . SER A 1 279 ? 42.974 7.403 -65.338 1.00 50.75 279 SER A CA 1
ATOM 2155 C C . SER A 1 279 ? 41.905 7.893 -64.346 1.00 50.75 279 SER A C 1
ATOM 2157 O O . SER A 1 279 ? 40.707 7.706 -64.567 1.00 50.75 279 SER A O 1
ATOM 2159 N N . LEU A 1 280 ? 42.328 8.569 -63.272 1.00 45.59 280 LEU A N 1
ATOM 2160 C CA . LEU A 1 280 ? 41.454 9.104 -62.217 1.00 45.59 280 LEU A CA 1
ATOM 2161 C C . LEU A 1 280 ? 40.525 10.250 -62.709 1.00 45.59 280 LEU A C 1
ATOM 2163 O O . LEU A 1 280 ? 40.976 11.096 -63.485 1.00 45.59 280 LEU A O 1
ATOM 2167 N N . PRO A 1 281 ? 39.266 10.364 -62.225 1.00 50.12 281 PRO A N 1
ATOM 2168 C CA . PRO A 1 281 ? 38.338 11.414 -62.660 1.00 50.12 281 PRO A CA 1
ATOM 2169 C C . PRO A 1 281 ? 38.664 12.821 -62.103 1.00 50.12 281 PRO A C 1
ATOM 2171 O O . PRO A 1 281 ? 38.816 12.979 -60.887 1.00 50.12 281 PRO A O 1
ATOM 2174 N N . PRO A 1 282 ? 38.660 13.875 -62.942 1.00 52.94 282 PRO A N 1
ATOM 2175 C CA . PRO A 1 282 ? 38.960 15.259 -62.541 1.00 52.94 282 PRO A CA 1
ATOM 2176 C C . PRO A 1 282 ? 37.959 15.857 -61.533 1.00 52.94 282 PRO A C 1
ATOM 2178 O O . PRO A 1 282 ? 38.329 16.686 -60.708 1.00 52.94 282 PRO A O 1
ATOM 2181 N N . SER A 1 283 ? 36.725 15.350 -61.480 1.00 47.66 283 SER A N 1
ATOM 2182 C CA . SER A 1 283 ? 35.671 15.825 -60.569 1.00 47.66 283 SER A CA 1
ATOM 2183 C C . SER A 1 283 ? 35.971 15.654 -59.072 1.00 47.66 283 SER A C 1
ATOM 2185 O O . SER A 1 283 ? 35.302 16.265 -58.239 1.00 47.66 283 SER A O 1
ATOM 2187 N N . ILE A 1 284 ? 36.913 14.776 -58.705 1.00 54.50 284 ILE A N 1
ATOM 2188 C CA . ILE A 1 284 ? 37.316 14.554 -57.304 1.00 54.50 284 ILE A CA 1
ATOM 2189 C C . ILE A 1 284 ? 38.354 15.596 -56.867 1.00 54.50 284 ILE A C 1
ATOM 2191 O O . ILE A 1 284 ? 38.327 16.040 -55.719 1.00 54.50 284 ILE A O 1
ATOM 2195 N N . ARG A 1 285 ? 39.213 16.039 -57.793 1.00 57.19 285 ARG A N 1
ATOM 2196 C CA . ARG A 1 285 ? 40.217 17.081 -57.554 1.00 57.19 285 ARG A CA 1
ATOM 2197 C C . ARG A 1 285 ? 39.549 18.440 -57.329 1.00 57.19 285 ARG A C 1
ATOM 2199 O O . ARG A 1 285 ? 39.790 19.072 -56.304 1.00 57.19 285 ARG A O 1
ATOM 2206 N N . ASP A 1 286 ? 38.603 18.799 -58.193 1.00 59.19 286 ASP A N 1
ATOM 2207 C CA . ASP A 1 286 ? 37.911 20.095 -58.136 1.00 59.19 286 ASP A CA 1
ATOM 2208 C C . ASP A 1 286 ? 37.081 20.268 -56.850 1.00 59.19 286 ASP A C 1
ATOM 2210 O O . ASP A 1 286 ? 37.005 21.354 -56.273 1.00 59.19 286 ASP A O 1
ATOM 2214 N N . LYS A 1 287 ? 36.482 19.180 -56.344 1.00 59.72 287 LYS A N 1
ATOM 2215 C CA . LYS A 1 287 ? 35.705 19.202 -55.091 1.00 59.72 287 LYS A CA 1
ATOM 2216 C C . LYS A 1 287 ? 36.586 19.378 -53.852 1.00 59.72 287 LYS A C 1
ATOM 2218 O O . LYS A 1 287 ? 36.151 20.014 -52.892 1.00 59.72 287 LYS A O 1
ATOM 2223 N N . ALA A 1 288 ? 37.804 18.835 -53.863 1.00 63.53 288 ALA A N 1
ATOM 2224 C CA . ALA A 1 288 ? 38.749 18.982 -52.758 1.00 63.53 288 ALA A CA 1
ATOM 2225 C C . ALA A 1 288 ? 39.301 20.415 -52.665 1.00 63.53 288 ALA A C 1
ATOM 2227 O O . ALA A 1 288 ? 39.415 20.961 -51.568 1.00 63.53 288 ALA A O 1
ATOM 2228 N N . GLU A 1 289 ? 39.578 21.044 -53.809 1.00 71.25 289 GLU A N 1
ATOM 2229 C CA . GLU A 1 289 ? 40.043 22.435 -53.881 1.00 71.25 289 GLU A CA 1
ATOM 2230 C C . GLU A 1 289 ? 38.935 23.433 -53.505 1.00 71.25 289 GLU A C 1
ATOM 2232 O O . GLU A 1 289 ? 39.175 24.382 -52.754 1.00 71.25 289 GLU A O 1
ATOM 2237 N N . ALA A 1 290 ? 37.693 23.184 -53.935 1.00 74.00 290 ALA A N 1
ATOM 2238 C CA . ALA A 1 290 ? 36.543 24.006 -53.558 1.00 74.00 290 ALA A CA 1
ATOM 2239 C C . ALA A 1 290 ? 36.259 23.980 -52.043 1.00 74.00 290 ALA A C 1
ATOM 2241 O O . ALA A 1 290 ? 35.966 25.021 -51.454 1.00 74.00 290 ALA A O 1
ATOM 2242 N N . GLY A 1 291 ? 36.381 22.810 -51.402 1.00 70.62 291 GLY A N 1
ATOM 2243 C CA . GLY A 1 291 ? 36.192 22.669 -49.955 1.00 70.62 291 GLY A CA 1
ATOM 2244 C C . GLY A 1 291 ? 37.234 23.433 -49.132 1.00 70.62 291 GLY A C 1
ATOM 2245 O O . GLY A 1 291 ? 36.904 24.008 -48.099 1.00 70.62 291 GLY A O 1
ATOM 2246 N N . GLU A 1 292 ? 38.480 23.502 -49.606 1.00 77.31 292 GLU A N 1
ATOM 2247 C CA . GLU A 1 292 ? 39.535 24.270 -48.939 1.00 77.31 292 GLU A CA 1
ATOM 2248 C C . GLU A 1 292 ? 39.313 25.780 -49.045 1.00 77.31 292 GLU A C 1
ATOM 2250 O O . GLU A 1 292 ? 39.559 26.507 -48.082 1.00 77.31 292 GLU A O 1
ATOM 2255 N N . ARG A 1 293 ? 38.840 26.252 -50.203 1.00 81.06 293 ARG A N 1
ATOM 2256 C CA . ARG A 1 293 ? 38.573 27.675 -50.424 1.00 81.06 293 ARG A CA 1
ATOM 2257 C C . ARG A 1 293 ? 37.481 28.193 -49.486 1.00 81.06 293 ARG A C 1
ATOM 2259 O O . ARG A 1 293 ? 37.688 29.202 -48.822 1.00 81.06 293 ARG A O 1
ATOM 2266 N N . LEU A 1 294 ? 36.379 27.454 -49.362 1.00 81.38 294 LEU A N 1
ATOM 2267 C CA . LEU A 1 294 ? 35.256 27.829 -48.495 1.00 81.38 294 LEU A CA 1
ATOM 2268 C C . LEU A 1 294 ? 35.654 27.915 -47.013 1.00 81.38 294 LEU A C 1
ATOM 2270 O O . LEU A 1 294 ? 35.217 28.823 -46.312 1.00 81.38 294 LEU A O 1
ATOM 2274 N N . LEU A 1 295 ? 36.513 27.003 -46.540 1.00 80.00 295 LEU A N 1
ATOM 2275 C CA . LEU A 1 295 ? 37.002 27.031 -45.157 1.00 80.00 295 LEU A CA 1
ATOM 2276 C C . LEU A 1 295 ? 37.926 28.227 -44.877 1.00 80.00 295 LEU A C 1
ATOM 2278 O O . LEU A 1 295 ? 37.968 28.700 -43.746 1.00 80.00 295 LEU A O 1
ATOM 2282 N N . LYS A 1 296 ? 38.663 28.715 -45.884 1.00 82.31 296 LYS A N 1
ATOM 2283 C CA . LYS A 1 296 ? 39.514 29.911 -45.757 1.00 82.31 296 LYS A CA 1
ATOM 2284 C C . LYS A 1 296 ? 38.692 31.200 -45.782 1.00 82.31 296 LYS A C 1
ATOM 2286 O O . LYS A 1 296 ? 38.905 32.054 -44.931 1.00 82.31 296 LYS A O 1
ATOM 2291 N N . GLU A 1 297 ? 37.726 31.303 -46.695 1.00 83.62 297 GLU A N 1
ATOM 2292 C CA . GLU A 1 297 ? 36.840 32.472 -46.820 1.00 83.62 297 GLU A CA 1
ATOM 2293 C C . GLU A 1 297 ? 36.005 32.708 -45.545 1.00 83.62 297 GLU A C 1
ATOM 2295 O O . GLU A 1 297 ? 35.856 33.846 -45.089 1.00 83.62 297 GLU A O 1
ATOM 2300 N N . GLU A 1 298 ? 35.484 31.640 -44.930 1.00 81.94 298 GLU A N 1
ATOM 2301 C CA . GLU A 1 298 ? 34.718 31.741 -43.680 1.00 81.94 298 GLU A CA 1
ATOM 2302 C C . GLU A 1 298 ? 35.599 32.161 -42.494 1.00 81.94 298 GLU A C 1
ATOM 2304 O O . GLU A 1 298 ? 35.193 33.005 -41.695 1.00 81.94 298 GLU A O 1
ATOM 2309 N N . GLU A 1 299 ? 36.830 31.651 -42.411 1.00 81.06 299 GLU A N 1
ATOM 2310 C CA . GLU A 1 299 ? 37.765 32.002 -41.339 1.00 81.06 299 GLU A CA 1
ATOM 2311 C C . GLU A 1 299 ? 38.272 33.444 -41.441 1.00 81.06 299 GLU A C 1
ATOM 2313 O O . GLU A 1 299 ? 38.411 34.126 -40.423 1.00 81.06 299 GLU A O 1
ATOM 2318 N N . GLU A 1 300 ? 38.535 33.925 -42.656 1.00 82.81 300 GLU A N 1
ATOM 2319 C CA . GLU A 1 300 ? 38.883 35.326 -42.901 1.00 82.81 300 GLU A CA 1
ATOM 2320 C C . GLU A 1 300 ? 37.723 36.244 -42.506 1.00 82.81 300 GLU A C 1
ATOM 2322 O O . GLU A 1 300 ? 37.927 37.207 -41.765 1.00 82.81 300 GLU A O 1
ATOM 2327 N N . SER A 1 301 ? 36.492 35.873 -42.864 1.00 81.38 301 SER A N 1
ATOM 2328 C CA . SER A 1 301 ? 35.285 36.607 -42.470 1.00 81.38 301 SER A CA 1
ATOM 2329 C C . SER A 1 301 ? 35.089 36.639 -40.945 1.00 81.38 301 SER A C 1
ATOM 2331 O O . SER A 1 301 ? 34.798 37.692 -40.374 1.00 81.38 301 SER A O 1
ATOM 2333 N N . ASP A 1 302 ? 35.285 35.515 -40.243 1.00 81.12 302 ASP A N 1
ATOM 2334 C CA . ASP A 1 302 ? 35.216 35.458 -38.772 1.00 81.12 302 ASP A CA 1
ATOM 2335 C C . ASP A 1 302 ? 36.320 36.303 -38.115 1.00 81.12 302 ASP A C 1
ATOM 2337 O O . ASP A 1 302 ? 36.085 36.956 -37.094 1.00 81.12 302 ASP A O 1
ATOM 2341 N N . ARG A 1 303 ? 37.517 36.348 -38.713 1.00 82.12 303 ARG A N 1
ATOM 2342 C CA . ARG A 1 303 ? 38.646 37.162 -38.241 1.00 82.12 303 ARG A CA 1
ATOM 2343 C C . ARG A 1 303 ? 38.382 38.657 -38.411 1.00 82.12 303 ARG A C 1
ATOM 2345 O O . ARG A 1 303 ? 38.636 39.425 -37.481 1.00 82.12 303 ARG A O 1
ATOM 2352 N N . GLU A 1 304 ? 37.837 39.060 -39.553 1.00 83.94 304 GLU A N 1
ATOM 2353 C CA . GLU A 1 304 ? 37.459 40.445 -39.839 1.00 83.94 304 GLU A CA 1
ATOM 2354 C C . GLU A 1 304 ? 36.338 40.928 -38.915 1.00 83.94 304 GLU A C 1
ATOM 2356 O O . GLU A 1 304 ? 36.449 41.990 -38.297 1.00 83.94 304 GLU A O 1
ATOM 2361 N N . LEU A 1 305 ? 35.289 40.123 -38.738 1.00 81.06 305 LEU A N 1
ATOM 2362 C CA . LEU A 1 305 ? 34.163 40.465 -37.869 1.00 81.06 305 LEU A CA 1
ATOM 2363 C C . LEU A 1 305 ? 34.567 40.485 -36.390 1.00 81.06 305 LEU A C 1
ATOM 2365 O O . LEU A 1 305 ? 34.131 41.370 -35.647 1.00 81.06 305 LEU A O 1
ATOM 2369 N N . ARG A 1 306 ? 35.476 39.599 -35.957 1.00 81.44 306 ARG A N 1
ATOM 2370 C CA . ARG A 1 306 ? 36.054 39.659 -34.605 1.00 81.44 306 ARG A CA 1
ATOM 2371 C C . ARG A 1 306 ? 36.900 40.920 -34.399 1.00 81.44 306 ARG A C 1
ATOM 2373 O O . ARG A 1 306 ? 36.842 41.515 -33.322 1.00 81.44 306 ARG A O 1
ATOM 2380 N N . ALA A 1 307 ? 37.643 41.362 -35.415 1.00 80.94 307 ALA A N 1
ATOM 2381 C CA . ALA A 1 307 ? 38.436 42.589 -35.351 1.00 80.94 307 ALA A CA 1
ATOM 2382 C C . ALA A 1 307 ? 37.563 43.857 -35.292 1.00 80.94 307 ALA A C 1
ATOM 2384 O O . ALA A 1 307 ? 37.876 44.777 -34.529 1.00 80.94 307 ALA A O 1
ATOM 2385 N N . GLN A 1 308 ? 36.464 43.889 -36.054 1.00 84.00 308 GLN A N 1
ATOM 2386 C CA . GLN A 1 308 ? 35.531 45.020 -36.113 1.00 84.00 308 GLN A CA 1
ATOM 2387 C C . GLN A 1 308 ? 34.641 45.127 -34.870 1.00 84.00 308 GLN A C 1
ATOM 2389 O O . GLN A 1 308 ? 34.471 46.216 -34.326 1.00 84.00 308 GLN A O 1
ATOM 2394 N N . PHE A 1 309 ? 34.078 44.009 -34.405 1.00 78.12 309 PHE A N 1
ATOM 2395 C CA . PHE A 1 309 ? 33.025 44.022 -33.387 1.00 78.12 309 PHE A CA 1
ATOM 2396 C C . PHE A 1 309 ? 33.491 43.621 -31.982 1.00 78.12 309 PHE A C 1
ATOM 2398 O O . PHE A 1 309 ? 32.700 43.755 -31.050 1.00 78.12 309 PHE A O 1
ATOM 2405 N N . ARG A 1 310 ? 34.753 43.188 -31.810 1.00 79.56 310 ARG A N 1
ATOM 2406 C CA . ARG A 1 310 ? 35.438 42.881 -30.532 1.00 79.56 310 ARG A CA 1
ATOM 2407 C C . ARG A 1 310 ? 34.504 42.297 -29.461 1.00 79.56 310 ARG A C 1
ATOM 2409 O O . ARG A 1 310 ? 34.150 41.126 -29.534 1.00 79.56 310 ARG A O 1
ATOM 2416 N N . GLU A 1 311 ? 34.069 43.114 -28.501 1.00 72.75 311 GLU A N 1
ATOM 2417 C CA . GLU A 1 311 ? 33.234 42.714 -27.357 1.00 72.75 311 GLU A CA 1
ATOM 2418 C C . GLU A 1 311 ? 31.847 42.172 -27.745 1.00 72.75 311 GLU A C 1
ATOM 2420 O O . GLU A 1 311 ? 31.250 41.417 -26.983 1.00 72.75 311 GLU A O 1
ATOM 2425 N N . ARG A 1 312 ? 31.334 42.501 -28.938 1.00 73.25 312 ARG A N 1
ATOM 2426 C CA . ARG A 1 312 ? 30.071 41.960 -29.472 1.00 73.25 312 ARG A CA 1
ATOM 2427 C C . ARG A 1 312 ? 30.244 40.643 -30.236 1.00 73.25 312 ARG A C 1
ATOM 2429 O O . ARG A 1 312 ? 29.242 40.015 -30.570 1.00 73.25 312 ARG A O 1
ATOM 2436 N N . TRP A 1 313 ? 31.476 40.207 -30.511 1.00 73.81 313 TRP A N 1
ATOM 2437 C CA . TRP A 1 313 ? 31.768 38.984 -31.267 1.00 73.81 313 TRP A CA 1
ATOM 2438 C C . TRP A 1 313 ? 32.419 37.912 -30.384 1.00 73.81 313 TRP A C 1
ATOM 2440 O O . TRP A 1 313 ? 33.608 37.611 -30.479 1.00 73.81 313 TRP A O 1
ATOM 2450 N N . THR A 1 314 ? 31.610 37.316 -29.509 1.00 74.31 314 THR A N 1
ATOM 2451 C CA . THR A 1 314 ? 32.036 36.363 -28.467 1.00 74.31 314 THR A CA 1
ATOM 2452 C C . THR A 1 314 ? 32.030 34.893 -28.909 1.00 74.31 314 THR A C 1
ATOM 2454 O O . THR A 1 314 ? 32.169 33.990 -28.084 1.00 74.31 314 THR A O 1
ATOM 2457 N N . ARG A 1 315 ? 31.869 34.619 -30.209 1.00 76.31 315 ARG A N 1
ATOM 2458 C CA . ARG A 1 315 ? 31.856 33.253 -30.763 1.00 76.31 315 ARG A CA 1
ATOM 2459 C C . ARG A 1 315 ? 33.252 32.628 -30.745 1.00 76.31 315 ARG A C 1
ATOM 2461 O O . ARG A 1 315 ? 34.250 33.336 -30.904 1.00 76.31 315 ARG A O 1
ATOM 2468 N N . SER A 1 316 ? 33.320 31.303 -30.596 1.00 76.62 316 SER A N 1
ATOM 2469 C CA . SER A 1 316 ? 34.576 30.545 -30.693 1.00 76.62 316 SER A CA 1
ATOM 2470 C C . SER A 1 316 ? 35.232 30.749 -32.069 1.00 76.62 316 SER A C 1
ATOM 2472 O O . SER A 1 316 ? 34.506 30.744 -33.060 1.00 76.62 316 SER A O 1
ATOM 2474 N N . PRO A 1 317 ? 36.565 30.934 -32.155 1.00 79.19 317 PRO A N 1
ATOM 2475 C CA . PRO A 1 317 ? 37.248 31.160 -33.430 1.00 79.19 317 PRO A CA 1
ATOM 2476 C C . PRO A 1 317 ? 37.009 30.043 -34.442 1.00 79.19 317 PRO A C 1
ATOM 2478 O O . PRO A 1 317 ? 37.213 28.870 -34.113 1.00 79.19 317 PRO A O 1
ATOM 2481 N N . SER A 1 318 ? 36.638 30.411 -35.672 1.00 79.19 318 SER A N 1
ATOM 2482 C CA . SER A 1 318 ? 36.411 29.452 -36.761 1.00 79.19 318 SER A CA 1
ATOM 2483 C C . SER A 1 318 ? 37.649 28.597 -37.054 1.00 79.19 318 SER A C 1
ATOM 2485 O O . SER A 1 318 ? 37.521 27.409 -37.334 1.00 79.19 318 SER A O 1
ATOM 2487 N N . GLU A 1 319 ? 38.855 29.138 -36.849 1.00 75.38 319 GLU A N 1
ATOM 2488 C CA . GLU A 1 319 ? 40.123 28.395 -36.941 1.00 75.38 319 GLU A CA 1
ATOM 2489 C C . GLU A 1 319 ? 40.145 27.143 -36.042 1.00 75.38 319 GLU A C 1
ATOM 2491 O O . GLU A 1 319 ? 40.617 26.084 -36.453 1.00 75.38 319 GLU A O 1
ATOM 2496 N N . LYS A 1 320 ? 39.565 27.235 -34.837 1.00 77.06 320 LYS A N 1
ATOM 2497 C CA . LYS A 1 320 ? 39.489 26.125 -33.877 1.00 77.06 320 LYS A CA 1
ATOM 2498 C C . LYS A 1 320 ? 38.338 25.163 -34.186 1.00 77.06 320 LYS A C 1
ATOM 2500 O O . LYS A 1 320 ? 38.453 23.966 -33.947 1.00 77.06 320 LYS A O 1
ATOM 2505 N N . LEU A 1 321 ? 37.222 25.669 -34.712 1.00 78.12 321 LEU A N 1
ATOM 2506 C CA . LEU A 1 321 ? 36.070 24.845 -35.103 1.00 78.12 321 LEU A CA 1
ATOM 2507 C C . LEU A 1 321 ? 36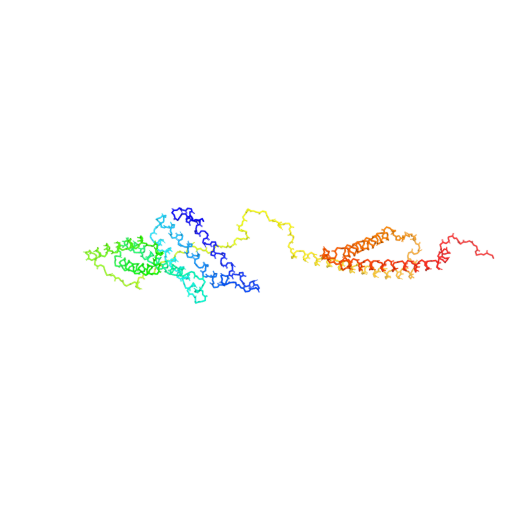.339 24.035 -36.384 1.00 78.12 321 LEU A C 1
ATOM 2509 O O . LEU A 1 321 ? 35.871 22.904 -36.502 1.00 78.12 321 LEU A O 1
ATOM 2513 N N . ASN A 1 322 ? 37.135 24.578 -37.308 1.00 80.81 322 ASN A N 1
ATOM 2514 C CA . ASN A 1 322 ? 37.426 23.977 -38.612 1.00 80.81 322 ASN A CA 1
ATOM 2515 C C . ASN A 1 322 ? 38.648 23.033 -38.596 1.00 80.81 322 ASN A C 1
ATOM 2517 O O . ASN A 1 322 ? 38.952 22.391 -39.605 1.00 80.81 322 ASN A O 1
ATOM 2521 N N . GLU A 1 323 ? 39.339 22.897 -37.461 1.00 77.75 323 GLU A N 1
ATOM 2522 C CA . GLU A 1 323 ? 40.528 22.048 -37.295 1.00 77.75 323 GLU A CA 1
ATOM 2523 C C . GLU A 1 323 ? 40.301 20.568 -37.699 1.00 77.75 323 GLU A C 1
ATOM 2525 O O . GLU A 1 323 ? 41.103 20.031 -38.474 1.00 77.75 323 GLU A O 1
ATOM 2530 N N . PRO A 1 324 ? 39.191 19.892 -37.320 1.00 76.88 324 PRO A N 1
ATOM 2531 C CA . PRO A 1 324 ? 38.931 18.512 -37.750 1.00 76.88 324 PRO A CA 1
ATOM 2532 C C . PRO A 1 324 ? 38.730 18.370 -39.268 1.00 76.88 324 PRO A C 1
ATOM 2534 O O . PRO A 1 324 ? 39.131 17.367 -39.873 1.00 76.88 324 PRO A O 1
ATOM 2537 N N . LEU A 1 325 ? 38.130 19.383 -39.901 1.00 74.94 325 LEU A N 1
ATOM 2538 C CA . LEU A 1 325 ? 37.912 19.418 -41.348 1.00 74.94 325 LEU A CA 1
ATOM 2539 C C . LEU A 1 325 ? 39.232 19.641 -42.094 1.00 74.94 325 LEU A C 1
ATOM 2541 O O . LEU A 1 325 ? 39.491 18.952 -43.080 1.00 74.94 325 LEU A O 1
ATOM 2545 N N . ARG A 1 326 ? 40.114 20.510 -41.581 1.00 76.06 326 ARG A N 1
ATOM 2546 C CA . ARG A 1 326 ? 41.475 20.700 -42.114 1.00 76.06 326 ARG A CA 1
ATOM 2547 C C . ARG A 1 326 ? 42.309 19.424 -42.029 1.00 76.06 326 ARG A C 1
ATOM 2549 O O . ARG A 1 326 ? 42.936 19.050 -43.017 1.00 76.06 326 ARG A O 1
ATOM 2556 N N . ASN A 1 327 ? 42.259 18.719 -40.900 1.00 74.44 327 ASN A N 1
ATOM 2557 C CA . ASN A 1 327 ? 42.960 17.444 -40.728 1.00 74.44 327 ASN A CA 1
ATOM 2558 C C . ASN A 1 327 ? 42.470 16.384 -41.726 1.00 74.44 327 ASN A C 1
ATOM 2560 O O . ASN A 1 327 ? 43.267 15.651 -42.316 1.00 74.44 327 ASN A O 1
ATOM 2564 N N . SER A 1 328 ? 41.160 16.341 -41.973 1.00 69.00 328 SER A N 1
ATOM 2565 C CA . SER A 1 328 ? 40.572 15.451 -42.978 1.00 69.00 328 SER A CA 1
ATOM 2566 C C . SER A 1 328 ? 41.014 15.827 -44.397 1.00 69.00 328 SER A C 1
ATOM 2568 O O . SER A 1 328 ? 41.407 14.955 -45.170 1.00 69.00 328 SER A O 1
ATOM 2570 N N . LEU A 1 329 ? 41.023 17.120 -44.734 1.00 73.12 329 LEU A N 1
ATOM 2571 C CA . LEU A 1 329 ? 41.442 17.627 -46.044 1.00 73.12 329 LEU A CA 1
ATOM 2572 C C . LEU A 1 329 ? 42.937 17.377 -46.304 1.00 73.12 329 LEU A C 1
ATOM 2574 O O . LEU A 1 329 ? 43.307 16.936 -47.392 1.00 73.12 329 LEU A O 1
ATOM 2578 N N . ALA A 1 330 ? 43.789 17.561 -45.292 1.00 73.94 330 ALA A N 1
ATOM 2579 C CA . ALA A 1 330 ? 45.212 17.228 -45.350 1.00 73.94 330 ALA A CA 1
ATOM 2580 C C . ALA A 1 330 ? 45.438 15.729 -45.602 1.00 73.94 330 ALA A C 1
ATOM 2582 O O . ALA A 1 330 ? 46.240 15.356 -46.459 1.00 73.94 330 ALA A O 1
ATOM 2583 N N . LYS A 1 331 ? 44.669 14.864 -44.928 1.00 71.06 331 LYS A N 1
ATOM 2584 C CA . LYS A 1 331 ? 44.705 13.415 -45.160 1.00 71.06 331 LYS A CA 1
ATOM 2585 C C . LYS A 1 331 ? 44.305 13.052 -46.594 1.00 71.06 331 LYS A C 1
ATOM 2587 O O . LYS A 1 331 ? 44.975 12.234 -47.218 1.00 71.06 331 LYS A O 1
ATOM 2592 N N . TYR A 1 332 ? 43.252 13.663 -47.141 1.00 66.56 332 TYR A N 1
ATOM 2593 C CA . TYR A 1 332 ? 42.842 13.424 -48.531 1.00 66.56 332 TYR A CA 1
ATOM 2594 C C . TYR A 1 332 ? 43.873 13.921 -49.548 1.00 66.56 332 TYR A C 1
ATOM 2596 O O . TYR A 1 332 ? 44.119 13.238 -50.541 1.00 66.56 332 TYR A O 1
ATOM 2604 N N . LYS A 1 333 ? 44.518 15.065 -49.294 1.00 69.06 333 LYS A N 1
ATOM 2605 C CA . LYS A 1 333 ? 45.626 15.555 -50.126 1.00 69.06 333 LYS A CA 1
ATOM 2606 C C . LYS A 1 333 ? 46.799 14.588 -50.142 1.00 69.06 333 LYS A C 1
ATOM 2608 O O . LYS A 1 333 ? 47.332 14.324 -51.214 1.00 69.06 333 LYS A O 1
ATOM 2613 N N . GLU A 1 334 ? 47.161 14.026 -48.993 1.00 68.75 334 GLU A N 1
ATOM 2614 C CA . GLU A 1 334 ? 48.255 13.057 -48.929 1.00 68.75 334 GLU A CA 1
ATOM 2615 C C . GLU A 1 334 ? 47.920 11.775 -49.698 1.00 68.75 334 GLU A C 1
ATOM 2617 O O . GLU A 1 334 ? 48.738 11.288 -50.474 1.00 68.75 334 GLU A O 1
ATOM 2622 N N . ILE A 1 335 ? 46.683 11.281 -49.590 1.00 64.88 335 ILE A N 1
ATOM 2623 C CA . ILE A 1 335 ? 46.218 10.135 -50.384 1.00 64.88 335 ILE A CA 1
ATOM 2624 C C . ILE A 1 335 ? 46.273 10.448 -51.888 1.00 64.88 335 ILE A C 1
ATOM 2626 O O . ILE A 1 335 ? 46.757 9.626 -52.664 1.00 64.88 335 ILE A O 1
ATOM 2630 N N . MET A 1 336 ? 45.827 11.636 -52.312 1.00 61.94 336 MET A N 1
ATOM 2631 C CA . MET A 1 336 ? 45.898 12.053 -53.719 1.00 61.94 336 MET A CA 1
ATOM 2632 C C . MET A 1 336 ? 47.342 12.214 -54.212 1.00 61.94 336 MET A C 1
ATOM 2634 O O . MET A 1 336 ? 47.642 11.865 -55.355 1.00 61.94 336 MET A O 1
ATOM 2638 N N . ARG A 1 337 ? 48.247 12.707 -53.361 1.00 69.06 337 ARG A N 1
ATOM 2639 C CA . ARG A 1 337 ? 49.676 12.841 -53.666 1.00 69.06 337 ARG A CA 1
ATOM 2640 C C . ARG A 1 337 ? 50.315 11.472 -53.881 1.00 69.06 337 ARG A C 1
ATOM 2642 O O . ARG A 1 337 ? 50.955 11.266 -54.907 1.00 69.06 337 ARG A O 1
ATOM 2649 N N . VAL A 1 338 ? 50.076 10.533 -52.963 1.00 68.25 338 VAL A N 1
ATOM 2650 C CA . VAL A 1 338 ? 50.561 9.147 -53.059 1.00 68.25 338 VAL A CA 1
ATOM 2651 C C . VAL A 1 338 ? 49.998 8.454 -54.299 1.00 68.25 338 VAL A C 1
ATOM 2653 O O . VAL A 1 338 ? 50.747 7.789 -55.007 1.00 68.25 338 VAL A O 1
ATOM 2656 N N . ALA A 1 339 ? 48.713 8.649 -54.609 1.00 61.03 339 ALA A N 1
ATOM 2657 C CA . ALA A 1 339 ? 48.111 8.114 -55.829 1.00 61.03 339 ALA A CA 1
ATOM 2658 C C . ALA A 1 339 ? 48.780 8.680 -57.095 1.00 61.03 339 ALA A C 1
ATOM 2660 O O . ALA A 1 339 ? 49.145 7.923 -57.984 1.00 61.03 339 ALA A O 1
ATOM 2661 N N . THR A 1 340 ? 49.035 9.991 -57.141 1.00 65.81 340 THR A N 1
ATOM 2662 C CA . THR A 1 340 ? 49.702 10.641 -58.285 1.00 65.81 340 THR A CA 1
ATOM 2663 C C . THR A 1 340 ? 51.158 10.176 -58.447 1.00 65.81 340 THR A C 1
ATOM 2665 O O . THR A 1 340 ? 51.646 10.011 -59.563 1.00 65.81 340 THR A O 1
ATOM 2668 N N . GLU A 1 341 ? 51.872 9.951 -57.342 1.00 63.72 341 GLU A N 1
ATOM 2669 C CA . GLU A 1 341 ? 53.256 9.458 -57.341 1.00 63.72 341 GLU A CA 1
ATOM 2670 C C . GLU A 1 341 ? 53.342 7.976 -57.744 1.00 63.72 341 GLU A C 1
ATOM 2672 O O . GLU A 1 341 ? 54.233 7.581 -58.506 1.00 63.72 341 GLU A O 1
ATOM 2677 N N . ALA A 1 342 ? 52.376 7.166 -57.303 1.00 61.78 342 ALA A N 1
ATOM 2678 C CA . ALA A 1 342 ? 52.209 5.790 -57.752 1.00 61.78 342 ALA A CA 1
ATOM 2679 C C . ALA A 1 342 ? 51.905 5.735 -59.257 1.00 61.78 342 ALA A C 1
ATOM 2681 O O . ALA A 1 342 ? 52.584 5.003 -59.978 1.00 61.78 342 ALA A O 1
ATOM 2682 N N . ASP A 1 343 ? 50.980 6.567 -59.743 1.00 61.50 343 ASP A N 1
ATOM 2683 C CA . ASP A 1 343 ? 50.646 6.677 -61.166 1.00 61.50 343 ASP A CA 1
ATOM 2684 C C . ASP A 1 343 ? 51.866 7.081 -61.997 1.00 61.50 343 ASP A C 1
ATOM 2686 O O . ASP A 1 343 ? 52.147 6.461 -63.020 1.00 61.50 343 ASP A O 1
ATOM 2690 N N . LYS A 1 344 ? 52.654 8.059 -61.533 1.00 66.56 344 LYS A N 1
ATOM 2691 C CA . LYS A 1 344 ? 53.893 8.476 -62.204 1.00 66.56 344 LYS A CA 1
ATOM 2692 C C . LYS A 1 344 ? 54.925 7.349 -62.252 1.00 66.56 344 LYS A C 1
ATOM 2694 O O . LYS A 1 344 ? 55.517 7.110 -63.298 1.00 66.56 344 LYS A O 1
ATOM 2699 N N . THR A 1 345 ? 55.103 6.615 -61.156 1.00 66.75 345 THR A N 1
ATOM 2700 C CA . THR A 1 345 ? 56.019 5.462 -61.103 1.00 66.75 345 THR A CA 1
ATOM 2701 C C . THR A 1 345 ? 55.586 4.364 -62.076 1.00 66.75 345 THR A C 1
ATOM 2703 O O . THR A 1 345 ? 56.418 3.751 -62.751 1.00 66.75 345 THR A O 1
ATOM 2706 N N . VAL A 1 346 ? 54.280 4.104 -62.157 1.00 67.00 346 VAL A N 1
ATOM 2707 C CA . VAL A 1 346 ? 53.702 3.145 -63.102 1.00 67.00 346 VAL A CA 1
ATOM 2708 C C . VAL A 1 346 ? 53.874 3.641 -64.536 1.00 67.00 346 VAL A C 1
ATOM 2710 O O . VAL A 1 346 ? 54.306 2.865 -65.382 1.00 67.00 346 VAL A O 1
ATOM 2713 N N . GLN A 1 347 ? 53.634 4.924 -64.805 1.00 70.19 347 GLN A N 1
ATOM 2714 C CA . GLN A 1 347 ? 53.804 5.538 -66.120 1.00 70.19 347 GLN A CA 1
ATOM 2715 C C . GLN A 1 347 ? 55.267 5.535 -66.579 1.00 70.19 347 GLN A C 1
ATOM 2717 O O . GLN A 1 347 ? 55.537 5.220 -67.732 1.00 70.19 347 GLN A O 1
ATOM 2722 N N . GLU A 1 348 ? 56.224 5.828 -65.699 1.00 69.94 348 GLU A N 1
ATOM 2723 C CA . GLU A 1 348 ? 57.658 5.784 -66.008 1.00 69.94 348 GLU A CA 1
ATOM 2724 C C . GLU A 1 348 ? 58.127 4.357 -66.294 1.00 69.94 348 GLU A C 1
ATOM 2726 O O . GLU A 1 348 ? 58.863 4.121 -67.254 1.00 69.94 348 GLU A O 1
ATOM 2731 N N . LYS A 1 349 ? 57.674 3.377 -65.499 1.00 71.38 349 LYS A N 1
ATOM 2732 C CA . LYS A 1 349 ? 57.935 1.957 -65.775 1.00 71.38 349 LYS A CA 1
ATOM 2733 C C . LYS A 1 349 ? 57.295 1.528 -67.090 1.00 71.38 349 LYS A C 1
ATOM 2735 O O . LYS A 1 349 ? 57.950 0.844 -67.873 1.00 71.38 349 LYS A O 1
ATOM 2740 N N . PHE A 1 350 ? 56.064 1.963 -67.351 1.00 71.19 350 PHE A N 1
ATOM 2741 C CA . PHE A 1 350 ? 55.380 1.714 -68.610 1.00 71.19 350 PHE A CA 1
ATOM 2742 C C . PHE A 1 350 ? 56.177 2.298 -69.773 1.00 71.19 350 PHE A C 1
ATOM 2744 O O . PHE A 1 350 ? 56.578 1.532 -70.627 1.00 71.19 350 PHE A O 1
ATOM 2751 N N . GLN A 1 351 ? 56.530 3.585 -69.763 1.00 71.06 351 GLN A N 1
ATOM 2752 C CA . GLN A 1 351 ? 57.313 4.246 -70.819 1.00 71.06 351 GLN A CA 1
ATOM 2753 C C . GLN A 1 351 ? 58.698 3.619 -71.026 1.00 71.06 351 GLN A C 1
ATOM 2755 O O . GLN A 1 351 ? 59.136 3.416 -72.157 1.00 71.06 351 GLN A O 1
ATOM 2760 N N . LYS A 1 352 ? 59.393 3.257 -69.942 1.00 75.62 352 LYS A N 1
ATOM 2761 C CA . LYS A 1 352 ? 60.708 2.601 -70.012 1.00 75.62 352 LYS A CA 1
ATOM 2762 C C . LYS A 1 352 ? 60.633 1.250 -70.718 1.00 75.62 352 LYS A C 1
ATOM 2764 O O . LYS A 1 352 ? 61.534 0.880 -71.474 1.00 75.62 352 LYS A O 1
ATOM 2769 N N . HIS A 1 353 ? 59.567 0.509 -70.456 1.00 71.38 353 HIS A N 1
ATOM 2770 C CA . HIS A 1 353 ? 59.333 -0.781 -71.080 1.00 71.38 353 HIS A CA 1
ATOM 2771 C C . HIS A 1 353 ? 58.466 -0.669 -72.335 1.00 71.38 353 HIS A C 1
ATOM 2773 O O . HIS A 1 353 ? 58.401 -1.640 -73.069 1.00 71.38 353 HIS A O 1
ATOM 2779 N N . GLN A 1 354 ? 57.921 0.507 -72.658 1.00 68.31 354 GLN A N 1
ATOM 2780 C CA . GLN A 1 354 ? 56.949 0.737 -73.726 1.00 68.31 354 GLN A CA 1
ATOM 2781 C C . GLN A 1 354 ? 57.498 0.294 -75.063 1.00 68.31 354 GLN A C 1
ATOM 2783 O O . GLN A 1 354 ? 56.808 -0.403 -75.773 1.00 68.31 354 GLN A O 1
ATOM 2788 N N . ARG A 1 355 ? 58.760 0.596 -75.377 1.00 61.22 355 ARG A N 1
ATOM 2789 C CA . ARG A 1 355 ? 59.353 0.159 -76.645 1.00 61.22 355 ARG A CA 1
ATOM 2790 C C . ARG A 1 355 ? 59.525 -1.360 -76.723 1.00 61.22 355 ARG A C 1
ATOM 2792 O O . ARG A 1 355 ? 59.398 -1.921 -77.797 1.00 61.22 355 ARG A O 1
ATOM 2799 N N . HIS A 1 356 ? 59.803 -2.022 -75.597 1.00 65.19 356 HIS A N 1
ATOM 2800 C CA . HIS A 1 356 ? 59.886 -3.486 -75.519 1.00 65.19 356 HIS A CA 1
ATOM 2801 C C . HIS A 1 356 ? 58.492 -4.123 -75.551 1.00 65.19 356 HIS A C 1
ATOM 2803 O O . HIS A 1 356 ? 58.316 -5.160 -76.173 1.00 65.19 356 HIS A O 1
ATOM 2809 N N . ILE A 1 357 ? 57.513 -3.476 -74.915 1.00 63.88 357 ILE A N 1
ATOM 2810 C CA . ILE A 1 357 ? 56.095 -3.839 -74.905 1.00 63.88 357 ILE A CA 1
ATOM 2811 C C . ILE A 1 357 ? 55.504 -3.661 -76.313 1.00 63.88 357 ILE A C 1
ATOM 2813 O O . ILE A 1 357 ? 54.831 -4.558 -76.796 1.00 63.88 357 ILE A O 1
ATOM 2817 N N . GLU A 1 358 ? 55.837 -2.574 -77.012 1.00 62.59 358 GLU A N 1
ATOM 2818 C CA . GLU A 1 358 ? 55.471 -2.287 -78.403 1.00 62.59 358 GLU A CA 1
ATOM 2819 C C . GLU A 1 358 ? 56.103 -3.307 -79.354 1.00 62.59 358 GLU A C 1
ATOM 2821 O O . GLU A 1 358 ? 55.408 -3.841 -80.213 1.00 62.59 358 GLU A O 1
ATOM 2826 N N . LEU A 1 359 ? 57.387 -3.643 -79.157 1.00 61.97 359 LEU A N 1
ATOM 2827 C CA . LEU A 1 359 ? 58.078 -4.686 -79.926 1.00 61.97 359 LEU A CA 1
ATOM 2828 C C . LEU A 1 359 ? 57.457 -6.074 -79.709 1.00 61.97 359 LEU A C 1
ATOM 2830 O O . LEU A 1 359 ? 57.377 -6.854 -80.650 1.00 61.97 359 LEU A O 1
ATOM 2834 N N . LEU A 1 360 ? 57.017 -6.375 -78.482 1.00 53.31 360 LEU A N 1
ATOM 2835 C CA . LEU A 1 360 ? 56.280 -7.600 -78.156 1.00 53.31 360 LEU A CA 1
ATOM 2836 C C . LEU A 1 360 ? 54.841 -7.588 -78.698 1.00 53.31 360 LEU A C 1
ATOM 2838 O O . LEU A 1 360 ? 54.290 -8.655 -78.945 1.00 53.31 360 LEU A O 1
ATOM 2842 N N . SER A 1 361 ? 54.238 -6.407 -78.869 1.00 56.09 361 SER A N 1
ATOM 2843 C CA . SER A 1 361 ? 52.873 -6.229 -79.389 1.00 56.09 361 SER A CA 1
ATOM 2844 C C . SER A 1 361 ? 52.792 -6.121 -80.917 1.00 56.09 361 SER A C 1
ATOM 2846 O O . SER A 1 361 ? 51.700 -6.176 -81.478 1.00 56.09 361 SER A O 1
ATOM 2848 N N . ALA A 1 362 ? 53.928 -5.952 -81.602 1.00 63.72 362 ALA A N 1
ATOM 2849 C CA . ALA A 1 362 ? 53.989 -5.885 -83.054 1.00 63.72 362 ALA A CA 1
ATOM 2850 C C . ALA A 1 362 ? 53.804 -7.287 -83.652 1.00 63.72 362 ALA A C 1
ATOM 2852 O O . ALA A 1 362 ? 54.698 -8.132 -83.624 1.00 63.72 362 ALA A O 1
ATOM 2853 N N . SER A 1 363 ? 52.632 -7.532 -84.222 1.00 52.53 363 SER A N 1
ATOM 2854 C CA . SER A 1 363 ? 52.355 -8.702 -85.047 1.00 52.53 363 SER A CA 1
ATOM 2855 C C . SER A 1 363 ? 53.033 -8.555 -86.416 1.00 52.53 363 SER A C 1
ATOM 2857 O O . SER A 1 363 ? 52.440 -7.964 -87.310 1.00 52.53 363 SER A O 1
ATOM 2859 N N . ASP A 1 364 ? 54.276 -9.030 -86.566 1.00 44.75 364 ASP A N 1
ATOM 2860 C CA . ASP A 1 364 ? 54.622 -9.985 -87.633 1.00 44.75 364 ASP A CA 1
ATOM 2861 C C . ASP A 1 364 ? 56.086 -10.451 -87.620 1.00 44.75 364 ASP A C 1
ATOM 2863 O O . ASP A 1 364 ? 57.049 -9.681 -87.595 1.00 44.75 364 ASP A O 1
ATOM 2867 N N . VAL A 1 365 ? 56.223 -11.769 -87.746 1.00 52.94 365 VAL A N 1
ATOM 2868 C CA . VAL A 1 365 ? 57.428 -12.476 -88.171 1.00 52.94 365 VAL A CA 1
ATOM 2869 C C . VAL A 1 365 ? 57.537 -12.301 -89.684 1.00 52.94 365 VAL A C 1
ATOM 2871 O O . VAL A 1 365 ? 56.894 -13.036 -90.423 1.00 52.94 365 VAL A O 1
ATOM 2874 N N . SER A 1 366 ? 58.327 -11.341 -90.171 1.00 46.00 366 SER A N 1
ATOM 2875 C CA . SER A 1 366 ? 58.758 -11.271 -91.582 1.00 46.00 366 SER A CA 1
ATOM 2876 C C . SER A 1 366 ? 59.931 -10.300 -91.744 1.00 46.00 366 SER A C 1
ATOM 2878 O O . SER A 1 366 ? 59.729 -9.095 -91.860 1.00 46.00 366 SER A O 1
ATOM 2880 N N . GLY A 1 367 ? 61.168 -10.813 -91.759 1.00 43.22 367 GLY A N 1
ATOM 2881 C CA . GLY A 1 367 ? 62.341 -10.001 -92.122 1.00 43.22 367 GLY A CA 1
ATOM 2882 C C . GLY A 1 367 ? 63.693 -10.390 -91.518 1.00 43.22 367 GLY A C 1
ATOM 2883 O O . GLY A 1 367 ? 64.674 -9.704 -91.777 1.00 43.22 367 GLY A O 1
ATOM 2884 N N . LEU A 1 368 ? 63.788 -11.472 -90.741 1.00 45.28 368 LEU A N 1
ATOM 2885 C CA . LEU A 1 368 ? 65.071 -12.088 -90.381 1.00 45.28 368 LEU A CA 1
ATOM 2886 C C . LEU A 1 368 ? 65.331 -13.272 -91.318 1.00 45.28 368 LEU A C 1
ATOM 2888 O O . LEU A 1 368 ? 64.947 -14.389 -90.988 1.00 45.28 368 LEU A O 1
ATOM 2892 N N . LEU A 1 369 ? 65.902 -12.987 -92.496 1.00 39.62 369 LEU A N 1
ATOM 2893 C CA . LEU A 1 369 ? 66.770 -13.852 -93.323 1.00 39.62 369 LEU A CA 1
ATOM 2894 C C . LEU A 1 369 ? 66.994 -13.191 -94.700 1.00 39.62 369 LEU A C 1
ATOM 2896 O O . LEU A 1 369 ? 66.222 -13.441 -95.622 1.00 39.62 369 LEU A O 1
ATOM 2900 N N . VAL A 1 370 ? 68.020 -12.338 -94.813 1.00 37.31 370 VAL A N 1
ATOM 2901 C CA . VAL A 1 370 ? 69.219 -12.514 -95.670 1.00 37.31 370 VAL A CA 1
ATOM 2902 C C . VAL A 1 370 ? 70.360 -11.744 -95.018 1.00 37.31 370 VAL A C 1
ATOM 2904 O O . VAL A 1 370 ? 70.135 -10.563 -94.671 1.00 37.31 370 VAL A O 1
#

Sequence (370 aa):
MGADISDDEGLKTCAKYFQQASGIFQQMKHCAPNVHHDLTPDLEADTVSALQALMLAQAQESFFRKATADKMKDMIIAKVASQCEELYGDAAKQMGRDSLKSIWDREWLPIVVSKQAAFGAIAQYHQALLCHANKNVGEELARLQHAMDLMKTSEAQAGPSFSFRDEVRKISLLYEDVKKDNDFIYHARVPEIRSLSAIGKAVLAKPLPVPEKFSTSGQDLFGALLPVSVSQAVQKFEVRKTEIVNGEIARLRQQTQFLNGVLASMNLPAALEDTTGNSLPPSIRDKAEAGERLLKEEEESDRELRAQFRERWTRSPSEKLNEPLRNSLAKYKEIMRVATEADKTVQEKFQKHQRHIELLSASDVSGLLV

InterPro domains:
  IPR004328 BRO1 domain [PF03097] (5-245)
  IPR004328 BRO1 domain [PS51180] (1-259)
  IPR004328 BRO1 domain [SM01041] (1-249)
  IPR025304 ALIX V-shaped domain [PF13949] (284-364)
  IPR038499 BRO1 domain superfamily [G3DSA:1.25.40.280] (2-224)

pLDDT: mean 83.7, std 16.07, range [33.84, 98.38]

Organism: Rhipicephalus sanguineus (NCBI:txid34632)

Foldseek 3Di:
DQQPLLDLVSLVVLLVVLLQLLQVLVVLLVCVVVDPDDDDLCSDNLNSNLSSLVSLLSSLVSVLSNCVSVVHQLLVSLQSLLQSLVSLVVSLVSCVDPSNVVVDDPQPSLLSQLSSLQSQLSSLQSVLVVCVVVVVLQSSLQSLVSSLVSNVVSCVSNPPNDDCVVVNVVSVVVNVVSVVCCVPPVVDHRDHPVPDDDRHHDRPRHRDHNDPDPDPPDDDPCPVPDDPVVVVVVVVVVVVVCVVVVVVVVVVVVVVVVVVVVVVVVVPDVVDDDDDDDDDDCVVVVVLVVLVVVLVVVQVVLVVCCVVVVVNNPDDRSCVVCVVVVVVSVVVVVVVVVVVVVVVVVVVVCVVCVVVVVVVVDDDDDDPDD